Protein AF-A0A395P127-F1 (afdb_monomer)

Radius of gyration: 21.04 Å; Cα contacts (8 Å, |Δi|>4): 407; chains: 1; bounding box: 54×65×55 Å

Mean predicted aligned error: 7.86 Å

Structure (mmCIF, N/CA/C/O backbone):
data_AF-A0A395P127-F1
#
_entry.id   AF-A0A395P127-F1
#
loop_
_atom_site.group_PDB
_atom_site.id
_atom_site.type_symbol
_atom_site.label_atom_id
_atom_site.label_alt_id
_atom_site.label_comp_id
_atom_site.label_asym_id
_atom_site.label_entity_id
_atom_site.label_seq_id
_atom_site.pdbx_PDB_ins_code
_atom_site.Cartn_x
_atom_site.Cartn_y
_atom_site.Cartn_z
_atom_site.occupancy
_atom_site.B_iso_or_equiv
_atom_site.auth_seq_id
_atom_site.auth_comp_id
_atom_site.auth_asym_id
_atom_site.auth_atom_id
_atom_site.pdbx_PDB_model_num
ATOM 1 N N . MET A 1 1 ? -22.756 -13.302 0.080 1.00 33.09 1 MET A N 1
ATOM 2 C CA . MET A 1 1 ? -22.120 -14.4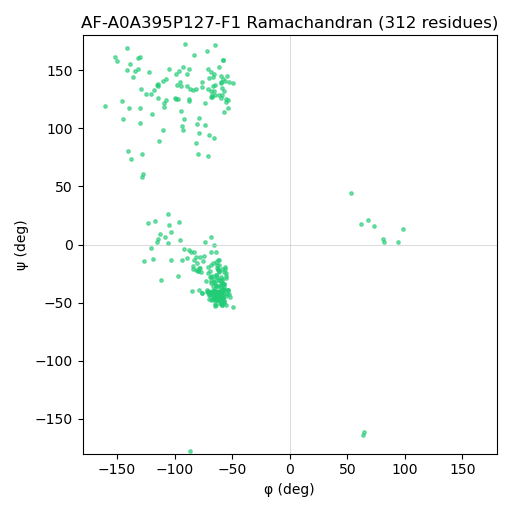25 -0.641 1.00 33.09 1 MET A CA 1
ATOM 3 C C . MET A 1 1 ? -20.642 -14.117 -0.602 1.00 33.09 1 MET A C 1
ATOM 5 O O . MET A 1 1 ? -20.252 -13.162 -1.253 1.00 33.09 1 MET A O 1
ATOM 9 N N . SER A 1 2 ? -19.882 -14.837 0.223 1.00 35.44 2 SER A N 1
ATOM 10 C CA . SER A 1 2 ? -18.439 -14.635 0.378 1.00 35.44 2 SER A CA 1
ATOM 11 C C . SER A 1 2 ? -17.764 -14.777 -0.986 1.00 35.44 2 SER A C 1
ATOM 13 O O . SER A 1 2 ? -17.806 -15.849 -1.599 1.00 35.44 2 SER A O 1
ATOM 15 N N . SER A 1 3 ? -17.202 -13.685 -1.500 1.00 40.00 3 SER A N 1
ATOM 16 C CA . SER A 1 3 ? -16.311 -13.748 -2.648 1.00 40.00 3 SER A CA 1
ATOM 17 C C . SER A 1 3 ? -14.952 -14.179 -2.115 1.00 40.00 3 SER A C 1
ATOM 19 O O . SER A 1 3 ? -14.051 -13.358 -1.964 1.00 40.00 3 SER A O 1
ATOM 21 N N . SER A 1 4 ? -14.777 -15.473 -1.823 1.00 47.56 4 SER A N 1
ATOM 22 C CA . SER A 1 4 ? -13.437 -16.002 -1.575 1.00 47.56 4 SER A CA 1
ATOM 23 C C . SER A 1 4 ? -12.659 -15.887 -2.889 1.00 47.56 4 SER A C 1
ATOM 25 O O . SER A 1 4 ? -12.747 -16.766 -3.754 1.00 47.56 4 SER A O 1
ATOM 27 N N . ARG A 1 5 ? -11.946 -14.772 -3.098 1.00 58.44 5 ARG A N 1
ATOM 28 C CA . ARG A 1 5 ? -10.945 -14.687 -4.163 1.00 58.44 5 ARG A CA 1
ATOM 29 C C . ARG A 1 5 ? -10.014 -15.873 -3.935 1.00 58.44 5 ARG A C 1
ATOM 31 O O . ARG A 1 5 ? -9.407 -15.985 -2.874 1.00 58.44 5 ARG A O 1
ATOM 38 N N . ILE A 1 6 ? -9.966 -16.788 -4.902 1.00 62.31 6 ILE A N 1
ATOM 39 C CA . ILE A 1 6 ? -9.041 -17.920 -4.861 1.00 62.31 6 ILE A CA 1
ATOM 40 C C . ILE A 1 6 ? -7.646 -17.323 -4.709 1.00 62.31 6 ILE A C 1
ATOM 42 O O . ILE A 1 6 ? -7.253 -16.487 -5.529 1.00 62.31 6 ILE A O 1
ATOM 46 N N . GLN A 1 7 ? -6.936 -17.720 -3.653 1.00 63.88 7 GLN A N 1
ATOM 47 C CA . GLN A 1 7 ? -5.569 -17.273 -3.435 1.00 63.88 7 GLN A CA 1
ATOM 48 C C . GLN A 1 7 ? -4.752 -17.619 -4.690 1.00 63.88 7 GLN A C 1
ATOM 50 O O . GLN A 1 7 ? -4.773 -18.778 -5.123 1.00 63.88 7 GLN A O 1
ATOM 55 N N . PRO A 1 8 ? -4.076 -16.643 -5.318 1.00 65.62 8 PRO A N 1
ATOM 56 C CA . PRO A 1 8 ? -3.263 -16.923 -6.487 1.00 65.62 8 PRO A CA 1
ATOM 57 C C . PRO A 1 8 ? -2.149 -17.902 -6.109 1.00 65.62 8 PRO A C 1
ATOM 59 O O . PRO A 1 8 ? -1.414 -17.690 -5.145 1.00 65.62 8 PRO A O 1
ATOM 62 N N . ASN A 1 9 ? -2.025 -18.985 -6.877 1.00 69.06 9 ASN A N 1
ATOM 63 C CA . ASN A 1 9 ? -0.852 -19.842 -6.801 1.00 69.06 9 ASN A CA 1
ATOM 64 C C . ASN A 1 9 ? 0.257 -19.185 -7.622 1.00 69.06 9 ASN A C 1
ATOM 66 O O . ASN A 1 9 ? 0.207 -19.208 -8.852 1.00 69.06 9 ASN A O 1
ATOM 70 N N . PHE A 1 10 ? 1.222 -18.568 -6.949 1.00 70.44 10 PHE A N 1
ATOM 71 C CA . PHE A 1 10 ? 2.379 -18.005 -7.626 1.00 70.44 10 PHE A CA 1
ATOM 72 C C . PHE A 1 10 ? 3.468 -19.066 -7.777 1.00 70.44 10 PHE A C 1
ATOM 74 O O . PHE A 1 10 ? 3.948 -19.615 -6.785 1.00 70.44 10 PHE A O 1
ATOM 81 N N . GLU A 1 11 ? 3.899 -19.305 -9.014 1.00 74.31 11 GLU A N 1
ATOM 82 C CA . GLU A 1 11 ? 5.082 -20.120 -9.305 1.00 74.31 11 GLU A CA 1
ATOM 83 C C . GLU A 1 11 ? 6.335 -19.535 -8.624 1.00 74.31 11 GLU A C 1
ATOM 85 O O . GLU A 1 11 ? 6.353 -18.352 -8.284 1.00 74.31 11 GLU A O 1
ATOM 90 N N . PRO A 1 12 ? 7.408 -20.308 -8.398 1.00 77.06 12 PRO A N 1
ATOM 91 C CA . PRO A 1 12 ? 8.667 -19.755 -7.909 1.00 77.06 12 PRO A CA 1
ATOM 92 C C . PRO A 1 12 ? 9.220 -18.671 -8.845 1.00 77.06 12 PRO A C 1
ATOM 94 O O . PRO A 1 12 ? 9.170 -18.811 -10.067 1.00 77.06 12 PRO A O 1
ATOM 97 N N . ILE A 1 13 ? 9.811 -17.620 -8.269 1.00 79.69 13 ILE A N 1
ATOM 98 C CA . ILE A 1 13 ? 10.472 -16.557 -9.038 1.00 79.69 13 ILE A CA 1
ATOM 99 C C . ILE A 1 13 ? 11.585 -17.178 -9.894 1.00 79.69 13 ILE A C 1
ATOM 101 O O . ILE A 1 13 ? 12.446 -17.905 -9.388 1.00 79.69 13 ILE A O 1
ATOM 105 N N . SER A 1 14 ? 11.579 -16.878 -11.195 1.00 81.38 14 SER A N 1
ATOM 106 C CA . SER A 1 14 ? 12.578 -17.404 -12.129 1.00 81.38 14 SER A CA 1
ATOM 107 C C . SER A 1 14 ? 14.003 -17.001 -11.734 1.00 81.38 14 SER A C 1
ATOM 109 O O . SER A 1 14 ? 14.278 -15.852 -11.380 1.00 81.38 14 SER A O 1
ATOM 111 N N . ARG A 1 15 ? 14.955 -17.933 -11.883 1.00 80.38 15 ARG A N 1
ATOM 112 C CA . ARG A 1 15 ? 16.387 -17.656 -11.672 1.00 80.38 15 ARG A CA 1
ATOM 113 C C . ARG A 1 15 ? 16.917 -16.554 -12.583 1.00 80.38 15 ARG A C 1
ATOM 115 O O . ARG A 1 15 ? 17.812 -15.830 -12.156 1.00 80.38 15 ARG A O 1
ATOM 122 N N . ASP A 1 16 ? 16.360 -16.413 -13.781 1.00 81.75 16 ASP A N 1
ATOM 123 C CA . ASP A 1 16 ? 16.782 -15.394 -14.748 1.00 81.75 16 ASP A CA 1
ATOM 124 C C . ASP A 1 16 ? 16.423 -13.977 -14.270 1.00 81.75 16 ASP A C 1
ATOM 126 O O . ASP A 1 16 ? 17.141 -13.022 -14.561 1.00 81.75 16 ASP A O 1
ATOM 130 N N . LEU A 1 17 ? 15.366 -13.844 -13.457 1.00 83.06 17 LEU A N 1
ATOM 131 C CA . LEU A 1 17 ? 15.016 -12.589 -12.787 1.00 83.06 17 LEU A CA 1
ATOM 132 C C . LEU A 1 17 ? 15.940 -12.321 -11.594 1.00 83.06 17 LEU A C 1
ATOM 134 O O . LEU A 1 17 ? 16.412 -11.196 -11.415 1.00 83.06 17 LEU A O 1
ATOM 138 N N . ILE A 1 18 ? 16.245 -13.352 -10.801 1.00 80.06 18 ILE A N 1
ATOM 139 C CA . ILE A 1 18 ? 17.117 -13.240 -9.621 1.00 80.06 18 ILE A CA 1
ATOM 140 C C . ILE A 1 18 ? 18.549 -12.877 -10.038 1.00 80.06 18 ILE A C 1
ATOM 142 O O . ILE A 1 18 ? 19.129 -11.948 -9.485 1.00 80.06 18 ILE A O 1
ATOM 146 N N . ASN A 1 19 ? 19.098 -13.547 -11.053 1.00 81.12 19 ASN A N 1
ATOM 147 C CA . ASN A 1 19 ? 20.470 -13.370 -11.525 1.00 81.12 19 ASN A CA 1
ATOM 148 C C . ASN A 1 19 ? 20.496 -13.130 -13.042 1.00 81.12 19 ASN A C 1
ATOM 150 O O . ASN A 1 19 ? 20.833 -14.046 -13.796 1.00 81.12 19 ASN A O 1
ATOM 154 N N . PRO A 1 20 ? 20.182 -11.911 -13.514 1.00 81.81 20 PRO A N 1
ATOM 155 C CA . PRO A 1 20 ? 20.169 -11.616 -14.936 1.00 81.81 20 PRO A CA 1
ATOM 156 C C . PRO A 1 20 ? 21.598 -11.685 -15.481 1.00 81.81 20 PRO A C 1
ATOM 158 O O . PRO A 1 20 ? 22.541 -11.063 -14.961 1.00 81.81 20 PRO A O 1
ATOM 161 N N . VAL A 1 21 ? 21.768 -12.450 -16.553 1.00 82.44 21 VAL A N 1
ATOM 162 C CA . VAL A 1 21 ? 23.033 -12.549 -17.273 1.00 82.44 21 VAL A CA 1
ATOM 163 C C . VAL A 1 21 ? 22.753 -12.342 -18.751 1.00 82.44 21 VAL A C 1
ATOM 165 O O . VAL A 1 21 ? 22.076 -13.149 -19.377 1.00 82.44 21 VAL A O 1
ATOM 168 N N . TYR A 1 22 ? 23.332 -11.280 -19.305 1.00 84.94 22 TYR A N 1
ATOM 169 C CA . TYR A 1 22 ? 23.354 -10.994 -20.736 1.00 84.94 22 TYR A CA 1
ATOM 170 C C . TYR A 1 22 ? 24.807 -11.095 -21.212 1.00 84.94 22 TYR A C 1
ATOM 172 O O . TYR A 1 22 ? 25.530 -10.096 -21.161 1.00 84.94 22 TYR A O 1
ATOM 180 N N . PRO A 1 23 ? 25.273 -12.293 -21.623 1.00 82.81 23 PRO A N 1
ATOM 181 C CA . PRO A 1 23 ? 26.675 -12.527 -21.979 1.00 82.81 23 PRO A CA 1
ATOM 182 C C . PRO A 1 23 ? 27.167 -11.596 -23.090 1.00 82.81 23 PRO A C 1
ATOM 184 O O . PRO A 1 23 ? 28.291 -11.105 -23.035 1.00 82.81 23 PRO A O 1
ATOM 187 N N . ASP A 1 24 ? 26.286 -11.306 -24.047 1.00 87.69 24 ASP A N 1
ATOM 188 C CA . ASP A 1 24 ? 26.579 -10.467 -25.208 1.00 87.69 24 ASP A CA 1
ATOM 189 C C . ASP A 1 24 ? 26.344 -8.969 -24.943 1.00 87.69 24 ASP A C 1
ATOM 191 O O . ASP A 1 24 ? 26.647 -8.135 -25.793 1.00 87.69 24 ASP A O 1
ATOM 195 N N . ASN A 1 25 ? 25.821 -8.606 -23.763 1.00 84.31 25 ASN A N 1
ATOM 196 C CA . ASN A 1 25 ? 25.566 -7.219 -23.376 1.00 84.31 25 ASN A CA 1
ATOM 197 C C . ASN A 1 25 ? 25.909 -6.969 -21.889 1.00 84.31 25 ASN A C 1
ATOM 199 O O . ASN A 1 25 ? 25.030 -6.948 -21.015 1.00 84.31 25 ASN A O 1
ATOM 203 N N . PRO A 1 26 ? 27.204 -6.772 -21.569 1.00 84.69 26 PRO A N 1
ATOM 204 C CA . PRO A 1 26 ? 27.655 -6.510 -20.202 1.00 84.69 26 PRO A CA 1
ATOM 205 C C . PRO A 1 26 ? 27.042 -5.245 -19.586 1.00 84.69 26 PRO A C 1
ATOM 207 O O . PRO A 1 26 ? 26.783 -5.226 -18.383 1.00 84.69 26 PRO A O 1
ATOM 210 N N . SER A 1 27 ? 26.773 -4.217 -20.398 1.00 82.44 27 SER A N 1
ATOM 211 C CA . SER A 1 27 ? 26.125 -2.973 -19.962 1.00 82.44 27 SER A CA 1
ATOM 212 C C . SER A 1 27 ? 24.712 -3.241 -19.456 1.00 82.44 27 SER A C 1
ATOM 214 O O . SER A 1 27 ? 24.377 -2.850 -18.340 1.00 82.44 27 SER A O 1
ATOM 216 N N . LYS A 1 28 ? 23.914 -4.004 -20.210 1.00 83.19 28 LYS A N 1
ATOM 217 C CA . LYS A 1 28 ? 22.580 -4.434 -19.780 1.00 83.19 28 LYS A CA 1
ATOM 218 C C . LYS A 1 28 ? 22.627 -5.306 -18.529 1.00 83.19 28 LYS A C 1
ATOM 220 O O . LYS A 1 28 ? 21.839 -5.105 -17.612 1.00 83.19 28 LYS A O 1
ATOM 225 N N . SER A 1 29 ? 23.594 -6.224 -18.441 1.00 84.00 29 SER A N 1
ATOM 226 C CA . SER A 1 29 ? 23.811 -7.018 -17.219 1.00 84.00 29 SER A CA 1
ATOM 227 C C . SER A 1 29 ? 24.069 -6.133 -16.003 1.00 84.00 29 SER A C 1
ATOM 229 O O . SER A 1 29 ? 23.542 -6.400 -14.927 1.00 84.00 29 SER A O 1
ATOM 231 N N . PHE A 1 30 ? 24.869 -5.079 -16.163 1.00 82.75 30 PHE A N 1
ATOM 232 C CA . PHE A 1 30 ? 25.131 -4.121 -15.098 1.00 82.75 30 PHE A CA 1
ATOM 233 C C . PHE A 1 30 ? 23.879 -3.309 -14.736 1.00 82.75 30 PHE A C 1
ATOM 235 O O . PHE A 1 30 ? 23.560 -3.204 -13.554 1.00 82.75 30 PHE A O 1
ATOM 242 N N . ILE A 1 31 ? 23.153 -2.780 -15.723 1.00 81.25 31 ILE A N 1
ATOM 243 C CA . ILE A 1 31 ? 21.923 -1.999 -15.512 1.00 81.25 31 ILE A CA 1
ATOM 244 C C . ILE A 1 31 ? 20.879 -2.831 -14.772 1.00 81.25 31 ILE A C 1
ATOM 246 O O . ILE A 1 31 ? 20.379 -2.407 -13.733 1.00 81.25 31 ILE A O 1
ATOM 250 N N . GLU A 1 32 ? 20.588 -4.034 -15.271 1.00 81.38 32 GLU A N 1
ATOM 251 C CA . GLU A 1 32 ? 19.572 -4.891 -14.675 1.00 81.38 32 GLU A CA 1
ATOM 252 C C . GLU A 1 32 ? 19.943 -5.254 -13.243 1.00 81.38 32 GLU A C 1
ATOM 254 O O . GLU A 1 32 ? 19.104 -5.087 -12.366 1.00 81.38 32 GLU A O 1
ATOM 259 N N . ARG A 1 33 ? 21.196 -5.651 -12.963 1.00 80.00 33 ARG A N 1
ATOM 260 C CA . ARG A 1 33 ? 21.661 -5.983 -11.599 1.00 80.00 33 ARG A CA 1
ATOM 261 C C . ARG A 1 33 ? 21.550 -4.837 -10.596 1.00 80.00 33 ARG A C 1
ATOM 263 O O . ARG A 1 33 ? 21.408 -5.116 -9.414 1.00 80.00 33 ARG A O 1
ATOM 270 N N . ASN A 1 34 ? 21.626 -3.587 -11.045 1.00 79.12 34 ASN A N 1
ATOM 271 C CA . ASN A 1 34 ? 21.556 -2.410 -10.176 1.00 79.12 34 ASN A CA 1
ATOM 272 C C . ASN A 1 34 ? 20.187 -1.711 -10.228 1.00 79.12 34 ASN A C 1
ATOM 274 O O . ASN A 1 34 ? 20.050 -0.589 -9.741 1.00 79.12 34 ASN A O 1
ATOM 278 N N . ARG A 1 35 ? 19.166 -2.332 -10.836 1.00 80.00 35 ARG A N 1
ATOM 279 C CA . ARG A 1 35 ? 17.831 -1.733 -10.919 1.00 80.00 35 ARG A CA 1
ATOM 280 C C . ARG A 1 35 ? 17.231 -1.606 -9.505 1.00 80.00 35 ARG A C 1
ATOM 282 O O . ARG A 1 35 ? 17.152 -2.623 -8.820 1.00 80.00 35 ARG A O 1
ATOM 289 N N . PRO A 1 36 ? 16.736 -0.423 -9.080 1.00 77.44 36 PRO A N 1
ATOM 290 C CA . PRO A 1 36 ? 16.256 -0.208 -7.708 1.00 77.44 36 PRO A CA 1
ATOM 291 C C . PRO A 1 36 ? 15.185 -1.201 -7.236 1.00 77.44 36 PRO A C 1
ATOM 293 O O . PRO A 1 36 ? 15.243 -1.685 -6.113 1.00 77.44 36 PRO A O 1
ATOM 296 N N . ILE A 1 37 ? 14.250 -1.574 -8.115 1.00 81.94 37 ILE A N 1
ATOM 297 C CA . ILE A 1 37 ? 13.182 -2.552 -7.824 1.00 81.94 37 ILE A CA 1
ATOM 298 C C . ILE A 1 37 ? 13.689 -3.978 -7.530 1.00 81.94 37 ILE A C 1
ATOM 300 O O . ILE A 1 37 ? 12.907 -4.843 -7.151 1.00 81.94 37 ILE A O 1
ATOM 304 N N . ARG A 1 38 ? 14.989 -4.262 -7.685 1.00 81.94 38 ARG A N 1
ATOM 305 C CA . ARG A 1 38 ? 15.556 -5.542 -7.239 1.00 81.94 38 ARG A CA 1
ATOM 306 C C . ARG A 1 38 ? 15.512 -5.717 -5.734 1.00 81.94 38 ARG A C 1
ATOM 308 O O . ARG A 1 38 ? 15.374 -6.853 -5.296 1.00 81.94 38 ARG A O 1
ATOM 315 N N . HIS A 1 39 ? 15.581 -4.632 -4.970 1.00 82.12 39 HIS A N 1
ATOM 316 C CA . HIS A 1 39 ? 15.397 -4.715 -3.526 1.00 82.12 39 HIS A CA 1
ATOM 317 C C . HIS A 1 39 ? 14.009 -5.282 -3.199 1.00 82.12 39 HIS A C 1
ATOM 319 O O . HIS A 1 39 ? 13.905 -6.244 -2.449 1.00 82.12 39 HIS A O 1
ATOM 325 N N . ASP A 1 40 ? 12.949 -4.838 -3.876 1.00 86.12 40 ASP A N 1
ATOM 326 C CA . ASP A 1 40 ? 11.614 -5.432 -3.720 1.00 86.12 40 ASP A CA 1
ATOM 327 C C . ASP A 1 40 ? 11.593 -6.936 -4.041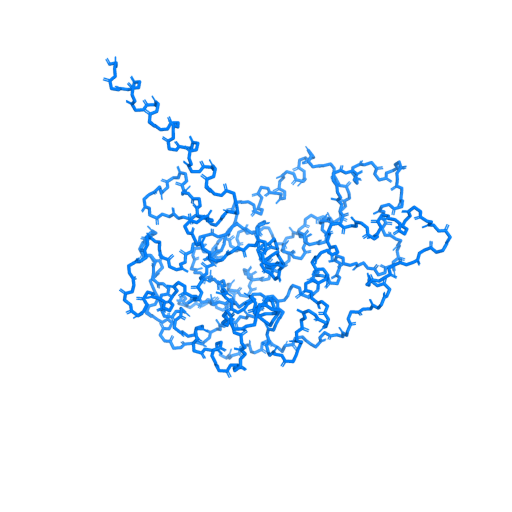 1.00 86.12 40 ASP A C 1
ATOM 329 O O . ASP A 1 40 ? 10.928 -7.708 -3.350 1.00 86.12 40 ASP A O 1
ATOM 333 N N . LEU A 1 41 ? 12.339 -7.369 -5.067 1.00 84.44 41 LEU A N 1
ATOM 334 C CA . LEU A 1 41 ? 12.462 -8.786 -5.429 1.00 84.44 41 LEU A CA 1
ATOM 335 C C . LEU A 1 41 ? 13.133 -9.595 -4.317 1.00 84.44 41 LEU A C 1
ATOM 337 O O . LEU A 1 41 ? 12.687 -10.695 -4.005 1.00 84.44 41 LEU A O 1
ATOM 341 N N . GLU A 1 42 ? 14.191 -9.067 -3.708 1.00 81.00 42 GLU A N 1
ATOM 342 C CA . GLU A 1 42 ? 14.881 -9.703 -2.581 1.00 81.00 42 GLU A CA 1
ATOM 343 C C . GLU A 1 42 ? 13.954 -9.887 -1.373 1.00 81.00 42 GLU A C 1
ATOM 345 O O . GLU A 1 42 ? 13.997 -10.937 -0.731 1.00 81.00 42 GLU A O 1
ATOM 350 N N . ALA A 1 43 ? 13.055 -8.931 -1.112 1.00 78.62 43 ALA A N 1
ATOM 351 C CA . ALA A 1 43 ? 12.072 -9.016 -0.028 1.00 78.62 43 ALA A CA 1
ATOM 352 C C . ALA A 1 43 ? 11.022 -10.121 -0.231 1.00 78.62 43 ALA A C 1
ATOM 354 O O . ALA A 1 43 ? 10.312 -10.467 0.713 1.00 78.62 43 ALA A O 1
ATOM 355 N N . ILE A 1 44 ? 10.887 -10.665 -1.445 1.00 78.00 44 ILE A N 1
ATOM 356 C CA . ILE A 1 44 ? 9.941 -11.745 -1.770 1.00 78.00 44 ILE A CA 1
ATOM 357 C C . ILE A 1 44 ? 10.621 -13.060 -2.175 1.00 78.00 44 ILE A C 1
ATOM 359 O O . ILE A 1 44 ? 9.937 -14.005 -2.574 1.00 78.00 44 ILE A O 1
ATOM 363 N N . GLN A 1 45 ? 11.952 -13.145 -2.100 1.00 76.38 45 GLN A N 1
ATOM 364 C CA . GLN A 1 45 ? 12.676 -14.381 -2.402 1.00 76.38 45 GLN A CA 1
ATOM 365 C C . GLN A 1 45 ? 12.368 -15.472 -1.366 1.00 76.38 45 GLN A C 1
ATOM 367 O O . GLN A 1 45 ? 12.265 -15.150 -0.185 1.00 76.38 45 GLN A O 1
ATOM 372 N N . PRO A 1 46 ? 12.280 -16.761 -1.748 1.00 66.25 46 PRO A N 1
ATOM 373 C CA . PRO A 1 46 ? 11.947 -17.853 -0.823 1.00 66.25 46 PRO A CA 1
ATOM 374 C C . PRO A 1 46 ? 12.861 -17.960 0.410 1.00 66.25 46 PRO A C 1
ATOM 376 O O . PRO A 1 46 ? 12.450 -18.437 1.463 1.00 66.25 46 PRO A O 1
ATOM 379 N N . GLU A 1 47 ? 14.113 -17.514 0.309 1.00 69.69 47 GLU A N 1
ATOM 380 C CA . GLU A 1 47 ? 15.062 -17.466 1.427 1.00 69.69 47 GLU A CA 1
ATOM 381 C C . GLU A 1 47 ? 14.717 -16.379 2.463 1.00 69.69 47 GLU A C 1
ATOM 383 O O . GLU A 1 47 ? 15.205 -16.414 3.596 1.00 69.69 47 GLU A O 1
ATOM 388 N N . LYS A 1 48 ? 13.907 -15.396 2.059 1.00 68.06 48 LYS A N 1
ATOM 389 C CA . LYS A 1 48 ? 13.480 -14.205 2.809 1.00 68.06 48 LYS A CA 1
ATOM 390 C C . LYS A 1 48 ? 11.962 -14.121 2.985 1.00 68.06 48 LYS A C 1
ATOM 392 O O . LYS A 1 48 ? 11.476 -13.213 3.646 1.00 68.06 48 LYS A O 1
ATOM 397 N N . PHE A 1 49 ? 11.223 -15.063 2.418 1.00 66.75 49 PHE A N 1
ATOM 398 C CA . PHE A 1 49 ? 9.775 -15.070 2.377 1.00 66.75 49 PHE A CA 1
ATOM 399 C C . PHE A 1 49 ? 9.290 -16.513 2.468 1.00 66.75 49 PHE A C 1
ATOM 401 O O . PHE A 1 49 ? 9.685 -17.340 1.650 1.00 66.75 49 PHE A O 1
ATOM 408 N N . ASP A 1 50 ? 8.445 -16.827 3.450 1.00 64.50 50 ASP A N 1
ATOM 409 C CA . ASP A 1 50 ? 7.841 -18.154 3.555 1.00 64.50 50 ASP A CA 1
ATOM 410 C C . ASP A 1 50 ? 6.480 -18.172 2.833 1.00 64.50 50 ASP A C 1
ATOM 412 O O . ASP A 1 50 ? 5.473 -17.766 3.417 1.00 64.50 50 ASP A O 1
ATOM 416 N N . PRO A 1 51 ? 6.400 -18.667 1.579 1.00 58.66 51 PRO A N 1
ATOM 417 C CA . PRO A 1 51 ? 5.150 -18.696 0.819 1.00 58.66 51 PRO A CA 1
ATOM 418 C C . PRO A 1 51 ? 4.120 -19.681 1.387 1.00 58.66 51 PRO A C 1
ATOM 420 O O . PRO A 1 51 ? 3.009 -19.760 0.866 1.00 58.66 51 PRO A O 1
ATOM 423 N N . ARG A 1 52 ? 4.487 -20.480 2.400 1.00 57.34 52 ARG A N 1
ATOM 424 C CA . ARG A 1 52 ? 3.598 -21.457 3.041 1.00 57.34 52 ARG A CA 1
ATOM 425 C C . ARG A 1 52 ? 2.728 -20.822 4.116 1.00 57.34 52 ARG A C 1
ATOM 427 O O . ARG A 1 52 ? 1.728 -21.432 4.489 1.00 57.34 52 ARG A O 1
ATOM 434 N N . VAL A 1 53 ? 3.096 -19.639 4.611 1.00 61.75 53 VAL A N 1
ATOM 435 C CA . VAL A 1 53 ? 2.210 -18.874 5.483 1.00 61.75 53 VAL A CA 1
ATOM 436 C C . VAL A 1 53 ? 1.105 -18.295 4.594 1.00 61.75 53 VAL A C 1
ATOM 438 O O . VAL A 1 53 ? 1.421 -17.621 3.604 1.00 61.75 53 VAL A O 1
ATOM 441 N N . PRO A 1 54 ? -0.176 -18.602 4.873 1.00 57.94 54 PRO A N 1
ATOM 442 C CA . PRO A 1 54 ? -1.287 -18.033 4.129 1.00 57.94 54 PRO A CA 1
ATOM 443 C C . PRO A 1 54 ? -1.130 -16.517 4.027 1.00 57.94 54 PRO A C 1
ATOM 445 O O . PRO A 1 54 ? -0.749 -15.870 4.998 1.00 57.94 54 PRO A O 1
ATOM 448 N N . TYR A 1 55 ? -1.431 -15.963 2.851 1.00 59.84 55 TYR A N 1
ATOM 449 C CA . TYR A 1 55 ? -1.555 -14.513 2.676 1.00 59.84 55 TYR A CA 1
ATOM 450 C C . TYR A 1 55 ? -0.266 -13.692 2.803 1.00 59.84 55 TYR A C 1
ATOM 452 O O . TYR A 1 55 ? -0.311 -12.477 2.950 1.00 59.84 55 TYR A O 1
ATOM 460 N N . GLY A 1 56 ? 0.902 -14.312 2.628 1.00 57.50 56 GLY A N 1
ATOM 461 C CA . GLY A 1 56 ? 2.165 -13.569 2.600 1.00 57.50 56 GLY A CA 1
ATOM 462 C C . GLY A 1 56 ? 2.337 -12.605 1.407 1.00 57.50 56 GLY A C 1
ATOM 463 O O . GLY A 1 56 ? 3.370 -11.948 1.299 1.00 57.50 56 GLY A O 1
ATOM 464 N N . TRP A 1 57 ? 1.371 -12.501 0.492 1.00 66.31 57 TRP A N 1
ATOM 465 C CA . TRP A 1 57 ? 1.450 -11.645 -0.694 1.00 66.31 57 TRP A CA 1
ATOM 466 C C . TRP A 1 57 ? 0.528 -10.429 -0.540 1.00 66.31 57 TRP A C 1
ATOM 468 O O . TRP A 1 57 ? -0.666 -10.608 -0.327 1.00 66.31 57 TRP A O 1
ATOM 478 N N . GLY A 1 58 ? 1.103 -9.224 -0.668 1.00 72.69 58 GLY A N 1
ATOM 479 C CA . GLY A 1 58 ? 0.432 -7.924 -0.526 1.00 72.69 58 GLY A CA 1
ATOM 480 C C . GLY A 1 58 ? -0.129 -7.629 0.866 1.00 72.69 58 GLY A C 1
ATOM 481 O O . GLY A 1 58 ? 0.279 -8.231 1.855 1.00 72.69 58 GLY A O 1
ATOM 482 N N . PHE A 1 59 ? -1.018 -6.637 0.948 1.00 81.81 59 PHE A N 1
ATOM 483 C CA . PHE A 1 59 ? -1.595 -6.189 2.214 1.00 81.81 59 PHE A CA 1
ATOM 484 C C . PHE A 1 59 ? -2.874 -6.955 2.566 1.00 81.81 59 PHE A C 1
ATOM 486 O O . PHE A 1 59 ? -3.689 -7.239 1.684 1.00 81.81 59 PHE A O 1
ATOM 493 N N . PHE A 1 60 ? -3.102 -7.164 3.866 1.00 88.19 60 PHE A N 1
ATOM 494 C CA . PHE A 1 60 ? -4.441 -7.411 4.403 1.00 88.19 60 PHE A CA 1
ATOM 495 C C . PHE A 1 60 ? -5.272 -6.140 4.262 1.00 88.19 60 PHE A C 1
ATOM 497 O O . PHE A 1 60 ? -4.850 -5.082 4.719 1.00 88.19 60 PHE A O 1
ATOM 504 N N . ILE A 1 61 ? -6.446 -6.230 3.650 1.00 91.19 61 ILE A N 1
ATOM 505 C CA . ILE A 1 61 ? -7.358 -5.106 3.454 1.00 91.19 61 ILE A CA 1
ATOM 506 C C . ILE A 1 61 ? -8.675 -5.401 4.153 1.00 91.19 61 ILE A C 1
ATOM 508 O O . ILE A 1 61 ? -9.446 -6.244 3.701 1.00 91.19 61 ILE A O 1
ATOM 512 N N . TYR A 1 62 ? -8.978 -4.649 5.202 1.00 92.38 62 TYR A N 1
ATOM 513 C CA . TYR A 1 62 ? -10.282 -4.678 5.849 1.00 92.38 62 TYR A CA 1
ATOM 514 C C . TYR A 1 62 ? -11.219 -3.692 5.168 1.00 92.38 62 TYR A C 1
ATOM 516 O O . TYR A 1 62 ? -10.925 -2.498 5.048 1.00 92.38 62 TYR A O 1
ATOM 524 N N . ARG A 1 63 ? -12.376 -4.187 4.725 1.00 87.25 63 ARG A N 1
ATOM 525 C CA . ARG A 1 63 ? -13.463 -3.320 4.268 1.00 87.25 63 ARG A CA 1
ATOM 526 C C . ARG A 1 63 ? -14.359 -2.962 5.446 1.00 87.25 63 ARG A C 1
ATOM 528 O O . ARG A 1 63 ? -14.730 -3.832 6.233 1.00 87.25 63 ARG A O 1
ATOM 535 N N . ALA A 1 64 ? -14.750 -1.703 5.550 1.00 78.12 64 ALA A N 1
ATOM 536 C CA . ALA A 1 64 ? -15.899 -1.339 6.367 1.00 78.12 64 ALA A CA 1
ATOM 537 C C . ALA A 1 64 ? -17.188 -1.436 5.523 1.00 78.12 64 ALA A C 1
ATOM 539 O O . ALA A 1 64 ? -17.156 -1.332 4.293 1.00 78.12 64 ALA A O 1
ATOM 540 N N . ILE A 1 65 ? -18.319 -1.723 6.171 1.00 72.81 65 ILE A N 1
ATOM 541 C CA . ILE A 1 65 ? -19.595 -2.019 5.498 1.00 72.81 65 ILE A CA 1
ATOM 542 C C . ILE A 1 65 ? -20.469 -0.760 5.485 1.00 72.81 65 ILE A C 1
ATOM 544 O O . ILE A 1 65 ? -20.779 -0.217 6.542 1.00 72.81 65 ILE A O 1
ATOM 548 N N . PHE A 1 66 ? -20.925 -0.327 4.303 1.00 69.62 66 PHE A N 1
ATOM 549 C CA . PHE A 1 66 ? -21.667 0.931 4.122 1.00 69.62 66 PHE A CA 1
ATOM 550 C C . PHE A 1 66 ? -22.996 0.726 3.386 1.00 69.62 66 PHE A C 1
ATOM 552 O O . PHE A 1 66 ? -23.227 1.267 2.306 1.00 69.62 66 PHE A O 1
ATOM 559 N N . GLY A 1 67 ? -23.889 -0.072 3.973 1.00 69.75 67 GLY A N 1
ATOM 560 C CA . GLY A 1 67 ? -25.242 -0.280 3.449 1.00 69.75 67 GLY A CA 1
ATOM 561 C C . GLY A 1 67 ? -25.306 -0.965 2.075 1.00 69.75 67 GLY A C 1
ATOM 562 O O . GLY A 1 67 ? -24.368 -1.637 1.633 1.00 69.75 67 GLY A O 1
ATOM 563 N N . ASP A 1 68 ? -26.451 -0.821 1.407 1.00 76.12 68 ASP A N 1
ATOM 564 C CA . ASP A 1 68 ? -26.764 -1.535 0.166 1.00 76.12 68 ASP A CA 1
ATOM 565 C C . ASP A 1 68 ? -25.843 -1.130 -0.998 1.00 76.12 68 ASP A C 1
ATOM 567 O O . ASP A 1 68 ? -25.566 0.045 -1.233 1.00 76.12 68 ASP A O 1
ATOM 571 N N . GLY A 1 69 ? -25.387 -2.119 -1.775 1.00 78.69 69 GLY A N 1
ATOM 572 C CA . GLY A 1 69 ? -24.534 -1.902 -2.951 1.00 78.69 69 GLY A CA 1
ATOM 573 C C . GLY A 1 69 ? -23.038 -1.727 -2.654 1.00 78.69 69 GLY A C 1
ATOM 574 O O . GLY A 1 69 ? -22.262 -1.560 -3.597 1.00 78.69 69 GLY A O 1
ATOM 575 N N . THR A 1 70 ? -22.625 -1.821 -1.382 1.00 81.31 70 THR A N 1
ATOM 576 C CA . THR A 1 70 ? -21.213 -1.733 -0.958 1.00 81.31 70 THR A CA 1
ATOM 577 C C . THR A 1 70 ? -20.315 -2.704 -1.720 1.00 81.31 70 THR A C 1
ATOM 579 O O . THR A 1 70 ? -19.254 -2.297 -2.175 1.00 81.31 70 THR A O 1
ATOM 582 N N . ASP A 1 71 ? -20.749 -3.949 -1.942 1.00 86.00 71 ASP A N 1
ATOM 583 C CA . ASP A 1 71 ? -19.926 -4.974 -2.603 1.00 86.00 71 ASP A CA 1
ATOM 584 C C . ASP A 1 71 ? -19.492 -4.570 -4.022 1.00 86.00 71 ASP A C 1
ATOM 586 O O . ASP A 1 71 ? -18.321 -4.685 -4.380 1.00 86.00 71 ASP A O 1
ATOM 590 N N . ALA A 1 72 ? -20.422 -4.059 -4.839 1.00 88.56 72 ALA A N 1
ATOM 591 C CA . ALA A 1 72 ? -20.126 -3.676 -6.222 1.00 88.56 72 ALA A CA 1
ATOM 592 C C . ALA A 1 72 ? -19.207 -2.449 -6.286 1.00 88.56 72 ALA A C 1
ATOM 594 O O . ALA A 1 72 ? -18.278 -2.402 -7.092 1.00 88.56 72 ALA A O 1
ATOM 595 N N . ARG A 1 73 ? -19.454 -1.475 -5.405 1.00 90.12 73 ARG A N 1
ATOM 596 C CA . ARG A 1 73 ? -18.619 -0.280 -5.252 1.00 90.12 73 ARG A CA 1
ATOM 597 C C . ARG A 1 73 ? -17.208 -0.651 -4.815 1.00 90.12 73 ARG A C 1
ATOM 599 O O . ARG A 1 73 ? -16.235 -0.211 -5.420 1.00 90.12 73 ARG A O 1
ATOM 606 N N . PHE A 1 74 ? -17.106 -1.514 -3.807 1.00 89.94 74 PHE A N 1
ATOM 607 C CA . PHE A 1 74 ? -15.842 -2.003 -3.276 1.00 89.94 74 PHE A CA 1
ATOM 608 C C . PHE A 1 74 ? -15.032 -2.748 -4.336 1.00 89.94 74 PHE A C 1
ATOM 610 O O . PHE A 1 74 ? -13.849 -2.461 -4.512 1.00 89.94 74 PHE A O 1
ATOM 617 N N . ALA A 1 75 ? -15.670 -3.647 -5.090 1.00 89.62 75 ALA A N 1
ATOM 618 C CA . ALA A 1 75 ? -15.019 -4.368 -6.178 1.00 89.62 75 ALA A CA 1
ATOM 619 C C . ALA A 1 75 ? -14.426 -3.415 -7.233 1.00 89.62 75 ALA A C 1
ATOM 621 O O . ALA A 1 75 ? -13.289 -3.609 -7.664 1.00 89.62 75 ALA A O 1
ATOM 622 N N . GLU A 1 76 ? -15.162 -2.368 -7.614 1.00 91.81 76 GLU A N 1
ATOM 623 C CA . GLU A 1 76 ? -14.685 -1.360 -8.566 1.00 91.81 76 GLU A CA 1
ATOM 624 C C . GLU A 1 76 ? -13.541 -0.509 -7.992 1.00 91.81 76 GLU A C 1
ATOM 626 O O . GLU A 1 76 ? -12.505 -0.346 -8.641 1.00 91.81 76 GLU A O 1
ATOM 631 N N . GLY A 1 77 ? -13.689 0.001 -6.766 1.00 93.12 77 GLY A N 1
ATOM 632 C CA . GLY A 1 77 ? -12.656 0.797 -6.100 1.00 93.12 77 GLY A CA 1
ATOM 633 C C . GLY A 1 77 ? -11.352 0.018 -5.909 1.00 93.12 77 GLY A C 1
ATOM 634 O O . GLY A 1 77 ? -10.271 0.522 -6.221 1.00 93.12 77 GLY A O 1
ATOM 635 N N . LEU A 1 78 ? -11.442 -1.242 -5.477 1.00 92.06 78 LEU A N 1
ATOM 636 C CA . LEU A 1 78 ? -10.277 -2.105 -5.307 1.00 92.06 78 LEU A CA 1
ATOM 637 C C . LEU A 1 78 ? -9.612 -2.447 -6.643 1.00 92.06 78 LEU A C 1
ATOM 639 O O . LEU A 1 78 ? -8.386 -2.452 -6.722 1.00 92.06 78 LEU A O 1
ATOM 643 N N . ASN A 1 79 ? -10.390 -2.693 -7.700 1.00 92.12 79 ASN A N 1
ATOM 644 C CA . ASN A 1 79 ? -9.842 -2.924 -9.037 1.00 92.12 79 ASN A CA 1
ATOM 645 C C . ASN A 1 79 ? -9.015 -1.718 -9.519 1.00 92.12 79 ASN A C 1
ATOM 647 O O . ASN A 1 79 ? -7.926 -1.882 -10.071 1.00 92.12 79 ASN A O 1
ATOM 651 N N . ARG A 1 80 ? -9.487 -0.492 -9.254 1.00 95.19 80 ARG A N 1
ATOM 652 C CA . ARG A 1 80 ? -8.734 0.733 -9.562 1.00 95.19 80 ARG A CA 1
ATOM 653 C C . ARG A 1 80 ? -7.469 0.854 -8.723 1.00 95.19 80 ARG A C 1
ATOM 655 O O . ARG A 1 80 ? -6.412 1.129 -9.287 1.00 95.19 80 ARG A O 1
ATOM 662 N N . LEU A 1 81 ? -7.554 0.606 -7.416 1.00 93.94 81 LEU A N 1
ATOM 663 C CA . LEU A 1 81 ? -6.389 0.593 -6.528 1.00 93.94 81 LEU A CA 1
ATOM 664 C C . LEU A 1 81 ? -5.324 -0.394 -7.026 1.00 93.94 81 LEU A C 1
ATOM 666 O O . LEU A 1 81 ? -4.175 -0.014 -7.234 1.00 93.94 81 LEU A O 1
ATOM 670 N N . GLU A 1 82 ? -5.719 -1.642 -7.281 1.00 91.44 82 GLU A N 1
ATOM 671 C CA . GLU A 1 82 ? -4.839 -2.704 -7.772 1.00 91.44 82 GLU A CA 1
ATOM 672 C C . GLU A 1 82 ? -4.179 -2.302 -9.101 1.00 91.44 82 GLU A C 1
ATOM 674 O O . GLU A 1 82 ? -2.960 -2.399 -9.248 1.00 91.44 82 GLU A O 1
ATOM 679 N N . LYS A 1 83 ? -4.951 -1.763 -10.053 1.00 93.12 83 LYS A N 1
ATOM 680 C CA . LYS A 1 83 ? -4.429 -1.308 -11.350 1.00 93.12 83 LYS A CA 1
ATOM 681 C C . LYS A 1 83 ? -3.380 -0.201 -11.202 1.00 93.12 83 LYS A C 1
ATOM 683 O O . LYS A 1 83 ? -2.347 -0.262 -11.870 1.00 93.12 83 LYS A O 1
ATOM 688 N N . TRP A 1 84 ? -3.614 0.778 -10.327 1.00 94.50 84 TRP A N 1
ATOM 689 C CA . TRP A 1 84 ? -2.686 1.889 -10.091 1.00 94.50 84 TRP A CA 1
ATOM 690 C C . TRP A 1 84 ? -1.411 1.465 -9.354 1.00 94.50 84 TRP A C 1
ATOM 692 O O . TRP A 1 84 ? -0.327 1.879 -9.761 1.00 94.50 84 TRP A O 1
ATOM 702 N N . LEU A 1 85 ? -1.500 0.592 -8.345 1.00 91.56 85 LEU A N 1
ATOM 703 C CA . LEU A 1 85 ? -0.318 0.074 -7.637 1.00 91.56 85 LEU A CA 1
ATOM 704 C C . LEU A 1 85 ? 0.557 -0.795 -8.547 1.00 91.56 85 LEU A C 1
ATOM 706 O O . LEU A 1 85 ? 1.782 -0.681 -8.557 1.00 91.56 85 LEU A O 1
ATOM 710 N N . ARG A 1 86 ? -0.072 -1.622 -9.388 1.00 91.19 86 ARG A N 1
ATOM 711 C CA . ARG A 1 86 ? 0.634 -2.412 -10.405 1.00 91.19 86 ARG A CA 1
ATOM 712 C C . ARG A 1 86 ? 1.292 -1.531 -11.455 1.00 91.19 86 ARG A C 1
ATOM 714 O O . ARG A 1 86 ? 2.397 -1.830 -11.902 1.00 91.19 86 ARG A O 1
ATOM 721 N N . TRP A 1 87 ? 0.622 -0.456 -11.864 1.00 92.56 87 TRP A N 1
ATOM 722 C CA . TRP A 1 87 ? 1.214 0.531 -12.760 1.00 92.56 87 TRP A CA 1
ATOM 723 C C . TRP A 1 87 ? 2.426 1.211 -12.122 1.00 92.56 87 TRP A C 1
ATOM 725 O O . TRP A 1 87 ? 3.455 1.302 -12.782 1.00 92.56 87 TRP A O 1
ATOM 735 N N . GLU A 1 88 ? 2.351 1.622 -10.854 1.00 90.38 88 GLU A N 1
ATOM 736 C CA . GLU A 1 88 ? 3.476 2.244 -10.146 1.00 90.38 88 GLU A CA 1
ATOM 737 C C . GLU A 1 88 ? 4.692 1.307 -10.091 1.00 90.38 88 GLU A C 1
ATOM 739 O O . GLU A 1 88 ? 5.804 1.713 -10.444 1.00 90.38 88 GLU A O 1
ATOM 744 N N . ALA A 1 89 ? 4.480 0.038 -9.721 1.00 89.44 89 ALA A N 1
ATOM 745 C CA . ALA A 1 89 ? 5.533 -0.975 -9.695 1.00 89.44 89 ALA A CA 1
ATOM 746 C C . ALA A 1 89 ? 6.197 -1.138 -11.070 1.00 89.44 89 ALA A C 1
ATOM 748 O O . ALA A 1 89 ? 7.421 -1.036 -11.179 1.00 89.44 89 ALA A O 1
ATOM 749 N N . ARG A 1 90 ? 5.399 -1.285 -12.136 1.00 89.19 90 ARG A N 1
ATOM 750 C CA . ARG A 1 90 ? 5.902 -1.361 -13.517 1.00 89.19 90 ARG A CA 1
ATOM 751 C C . ARG A 1 90 ? 6.634 -0.097 -13.942 1.00 89.19 90 ARG A C 1
ATOM 753 O O . ARG A 1 90 ? 7.706 -0.187 -14.524 1.00 89.19 90 ARG A O 1
ATOM 760 N N . ASN A 1 91 ? 6.087 1.078 -13.646 1.00 87.38 91 ASN A N 1
ATOM 761 C CA . ASN A 1 91 ? 6.657 2.360 -14.049 1.00 87.38 91 ASN A CA 1
ATOM 762 C C . ASN A 1 91 ? 7.984 2.657 -13.338 1.00 87.38 91 ASN A C 1
ATOM 764 O O . ASN A 1 91 ? 8.852 3.313 -13.909 1.00 87.38 91 ASN A O 1
ATOM 768 N N . SER A 1 92 ? 8.193 2.110 -12.137 1.00 83.56 92 SER A N 1
ATOM 769 C CA . SER A 1 92 ? 9.446 2.271 -11.389 1.00 83.56 92 SER A CA 1
ATOM 770 C C . SER A 1 92 ? 10.687 1.696 -12.082 1.00 83.56 92 SER A C 1
ATOM 772 O O . SER A 1 92 ? 11.814 2.017 -11.701 1.00 83.56 92 SER A O 1
ATOM 774 N N . ARG A 1 93 ? 10.498 0.878 -13.126 1.00 79.62 93 ARG A N 1
ATOM 775 C CA . ARG A 1 93 ? 11.579 0.417 -14.003 1.00 79.62 93 ARG A CA 1
ATOM 776 C C . ARG A 1 93 ? 12.330 1.567 -14.674 1.00 79.62 93 ARG A C 1
ATOM 778 O O . ARG A 1 93 ? 13.504 1.420 -15.005 1.00 79.62 93 ARG A O 1
ATOM 785 N N . TYR A 1 94 ? 11.640 2.679 -14.921 1.00 76.44 94 TYR A N 1
ATOM 786 C CA . TYR A 1 94 ? 12.180 3.837 -15.606 1.00 76.44 94 TYR A CA 1
ATOM 787 C C . TYR A 1 94 ? 12.699 4.803 -14.545 1.00 76.44 94 TYR A C 1
ATOM 789 O O . TYR A 1 94 ? 11.935 5.493 -13.872 1.00 76.44 94 TYR A O 1
ATOM 797 N N . SER A 1 95 ? 14.022 4.823 -14.363 1.00 62.47 95 SER A N 1
ATOM 798 C CA . SER A 1 95 ? 14.680 5.844 -13.547 1.00 62.47 95 SER A CA 1
ATOM 799 C C . SER A 1 95 ? 14.509 7.229 -14.185 1.00 62.47 95 SER A C 1
ATOM 801 O O . SER A 1 95 ? 14.099 7.362 -15.338 1.00 62.47 95 SER A O 1
ATOM 803 N N . SER A 1 96 ? 14.902 8.289 -13.478 1.00 59.22 96 SER A N 1
ATOM 804 C CA . SER A 1 96 ? 15.027 9.625 -14.082 1.00 59.22 96 SER A CA 1
ATOM 805 C C . SER A 1 96 ? 15.947 9.643 -15.315 1.00 59.22 96 SER A C 1
ATOM 807 O O . SER A 1 96 ? 15.778 10.494 -16.188 1.00 59.22 96 SER A O 1
ATOM 809 N N . GLU A 1 97 ? 16.885 8.695 -15.420 1.00 55.06 97 GLU A N 1
ATOM 810 C CA . GLU A 1 97 ? 17.789 8.533 -16.564 1.00 55.06 97 GLU A CA 1
ATOM 811 C C . GLU A 1 97 ? 17.116 7.859 -17.765 1.00 55.06 97 GLU A C 1
ATOM 813 O O . GLU A 1 97 ? 17.547 8.064 -18.899 1.00 55.06 97 GLU A O 1
ATOM 818 N N . ALA A 1 98 ? 16.008 7.137 -17.557 1.00 56.59 98 ALA A N 1
ATOM 819 C CA . ALA A 1 98 ? 15.227 6.538 -18.637 1.00 56.59 98 ALA A CA 1
ATOM 820 C C . ALA A 1 98 ? 14.622 7.594 -19.575 1.00 56.59 98 ALA A C 1
ATOM 822 O O . ALA A 1 98 ? 14.318 7.294 -20.721 1.00 56.59 98 ALA A O 1
ATOM 823 N N . ALA A 1 99 ? 14.544 8.861 -19.157 1.00 60.59 99 ALA A N 1
ATOM 824 C CA . ALA A 1 99 ? 14.236 9.979 -20.049 1.00 60.59 99 ALA A CA 1
ATOM 825 C C . ALA A 1 99 ? 15.203 10.092 -21.251 1.00 60.59 99 ALA A C 1
ATOM 827 O O . ALA A 1 99 ? 14.861 10.719 -22.249 1.00 60.59 99 ALA A O 1
ATOM 828 N N . ARG A 1 100 ? 16.394 9.481 -21.164 1.00 66.94 100 ARG A N 1
ATOM 829 C CA . ARG A 1 100 ? 17.401 9.371 -22.230 1.00 66.94 100 ARG A CA 1
ATOM 830 C C . ARG A 1 100 ? 17.468 7.971 -22.848 1.00 66.94 100 ARG A C 1
ATOM 832 O O . ARG A 1 100 ? 18.511 7.573 -23.355 1.00 66.94 100 ARG A O 1
ATOM 839 N N . TRP A 1 101 ? 16.379 7.206 -22.812 1.00 68.75 101 TRP A N 1
ATOM 840 C CA . TRP A 1 101 ? 16.338 5.837 -23.342 1.00 68.75 101 TRP A CA 1
ATOM 841 C C . TRP A 1 101 ? 16.773 5.735 -24.816 1.00 68.75 101 TRP A C 1
ATOM 843 O O . TRP A 1 101 ? 17.333 4.717 -25.207 1.00 68.75 101 TRP A O 1
ATOM 853 N N . GLU A 1 102 ? 16.580 6.782 -25.627 1.00 72.06 102 GLU A N 1
ATOM 854 C CA . GLU A 1 102 ? 17.066 6.823 -27.017 1.00 72.06 102 GLU A CA 1
ATOM 855 C C . GLU A 1 102 ? 18.604 6.806 -27.101 1.00 72.06 102 GLU A C 1
ATOM 857 O O . GLU A 1 102 ? 19.174 6.228 -28.025 1.00 72.06 102 GLU A O 1
ATOM 862 N N . GLU A 1 103 ? 19.282 7.405 -26.118 1.00 72.19 103 GLU A N 1
ATOM 863 C CA . GLU A 1 103 ? 20.745 7.395 -25.982 1.00 72.19 103 GLU A CA 1
ATOM 864 C C . GLU A 1 103 ? 21.243 6.093 -25.329 1.00 72.19 103 GLU A C 1
ATOM 866 O O . GLU A 1 103 ? 22.400 5.703 -25.506 1.00 72.19 103 GLU A O 1
ATOM 871 N N . HIS A 1 104 ? 20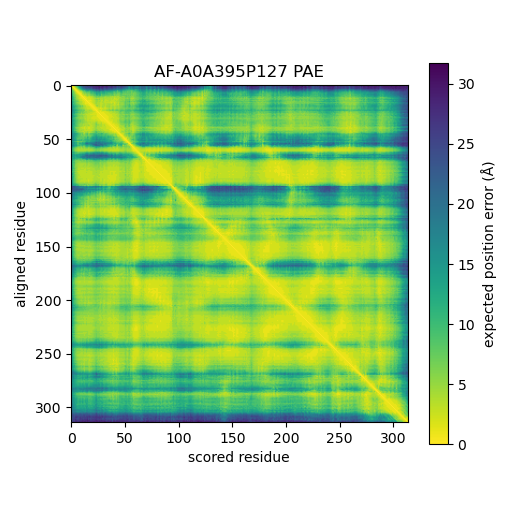.363 5.401 -24.600 1.00 72.81 104 HIS A N 1
ATOM 872 C CA . HIS A 1 104 ? 20.671 4.183 -23.859 1.00 72.81 104 HIS A CA 1
ATOM 873 C C . HIS A 1 104 ? 19.562 3.120 -24.009 1.00 72.81 104 HIS A C 1
ATOM 875 O O . HIS A 1 104 ? 18.816 2.851 -23.061 1.00 72.81 104 HIS A O 1
ATOM 881 N N . PRO A 1 105 ? 19.451 2.468 -25.181 1.00 75.31 105 PRO A N 1
ATOM 882 C CA . PRO A 1 105 ? 18.391 1.492 -25.448 1.00 75.31 105 PRO A CA 1
ATOM 883 C C . PRO A 1 105 ? 18.454 0.260 -24.533 1.00 75.31 105 PRO A C 1
ATOM 885 O O . PRO A 1 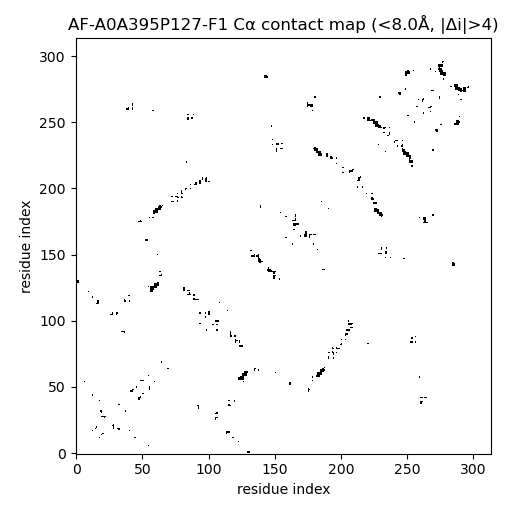105 ? 17.442 -0.404 -24.336 1.00 75.31 105 PRO A O 1
ATOM 888 N N . ASP A 1 106 ? 19.609 -0.014 -23.920 1.00 75.81 106 ASP A N 1
ATOM 889 C CA . ASP A 1 106 ? 19.807 -1.115 -22.968 1.00 75.81 106 ASP A CA 1
ATOM 890 C C . ASP A 1 106 ? 18.982 -0.979 -21.672 1.00 75.81 106 ASP A C 1
ATOM 892 O O . ASP A 1 106 ? 18.833 -1.963 -20.950 1.00 75.81 106 ASP A O 1
ATOM 896 N N . PHE A 1 107 ? 18.430 0.206 -21.369 1.00 71.88 107 PHE A N 1
ATOM 897 C CA . PHE A 1 107 ? 17.492 0.392 -20.250 1.00 71.88 107 PHE A CA 1
ATOM 898 C C . PHE A 1 107 ? 16.068 -0.091 -20.567 1.00 71.88 107 PHE A C 1
ATOM 900 O O . PHE A 1 107 ? 15.232 -0.175 -19.662 1.00 71.88 107 PHE A O 1
ATOM 907 N N . MET A 1 108 ? 15.784 -0.406 -21.834 1.00 77.81 108 MET A N 1
ATOM 908 C CA . MET A 1 108 ? 14.492 -0.917 -22.274 1.00 77.81 108 MET A CA 1
ATOM 909 C C . MET A 1 108 ? 14.507 -2.451 -22.328 1.00 77.81 108 MET A C 1
ATOM 911 O O . MET A 1 108 ? 15.484 -3.047 -22.792 1.00 77.81 108 MET A O 1
ATOM 915 N N . PRO A 1 109 ? 13.418 -3.112 -21.899 1.00 74.50 109 PRO A N 1
ATOM 916 C CA . PRO A 1 109 ? 13.288 -4.550 -22.061 1.00 74.50 109 PRO A CA 1
ATOM 917 C C . PRO A 1 109 ? 13.089 -4.857 -23.548 1.00 74.50 109 PRO A C 1
ATOM 919 O O . PRO A 1 109 ? 12.401 -4.127 -24.272 1.00 74.50 109 PRO A O 1
ATOM 922 N N . ALA A 1 110 ? 13.664 -5.956 -24.017 1.00 77.00 110 ALA A N 1
ATOM 923 C CA . ALA A 1 110 ? 13.332 -6.462 -25.337 1.00 77.00 110 ALA A CA 1
ATOM 924 C C . ALA A 1 110 ? 11.904 -7.046 -25.325 1.00 77.00 110 ALA A C 1
ATOM 926 O O . ALA A 1 110 ? 11.444 -7.547 -24.296 1.00 77.00 110 ALA A O 1
ATOM 927 N N . PRO A 1 111 ? 11.181 -7.030 -26.458 1.00 78.62 111 PRO A N 1
ATOM 928 C CA . PRO A 1 111 ? 9.883 -7.688 -26.545 1.00 78.62 111 PRO A CA 1
ATOM 929 C C . PRO A 1 111 ? 9.960 -9.162 -26.114 1.00 78.62 111 PRO A C 1
ATOM 931 O O . PRO A 1 111 ? 10.740 -9.931 -26.674 1.00 78.62 111 PRO A O 1
ATOM 934 N N . GLY A 1 112 ? 9.131 -9.552 -25.140 1.00 75.50 112 GLY A N 1
ATOM 935 C CA . GLY A 1 112 ? 9.061 -10.923 -24.618 1.00 75.50 112 GLY A CA 1
ATOM 936 C C . GLY A 1 112 ? 10.143 -11.292 -23.597 1.00 75.50 112 GLY A C 1
ATOM 937 O O . GLY A 1 112 ? 10.203 -12.444 -23.175 1.00 75.50 112 GLY A O 1
ATOM 938 N N . GLU A 1 113 ? 10.990 -10.345 -23.199 1.00 79.50 113 GLU A N 1
ATOM 939 C CA . GLU A 1 113 ? 11.961 -10.543 -22.128 1.00 79.50 113 GLU A CA 1
ATOM 940 C C . GLU A 1 113 ? 11.280 -10.503 -20.748 1.00 79.50 113 GLU A C 1
ATOM 942 O O . GLU A 1 113 ? 10.454 -9.618 -20.516 1.00 79.50 113 GLU A O 1
ATOM 947 N N . PRO A 1 114 ? 11.612 -11.427 -19.824 1.00 77.75 114 PRO A N 1
ATOM 948 C CA . PRO A 1 114 ? 11.110 -11.381 -18.455 1.00 77.75 114 PRO A CA 1
ATOM 949 C C . PRO A 1 114 ? 11.508 -10.082 -17.754 1.00 77.75 114 PRO A C 1
ATOM 951 O O . PRO A 1 114 ? 12.677 -9.692 -17.781 1.00 77.75 114 PRO A O 1
ATOM 954 N N . ASP A 1 115 ? 10.557 -9.453 -17.065 1.00 83.81 115 ASP A N 1
ATOM 955 C CA . ASP A 1 115 ? 10.809 -8.232 -16.314 1.00 83.81 115 ASP A CA 1
ATOM 956 C C . ASP A 1 115 ? 10.499 -8.389 -14.829 1.00 83.81 115 ASP A C 1
ATOM 958 O O . ASP A 1 115 ? 9.401 -8.782 -14.438 1.00 83.81 115 ASP A O 1
ATOM 962 N N . VAL A 1 116 ? 11.458 -8.004 -13.986 1.00 85.62 116 VAL A N 1
ATOM 963 C CA . VAL A 1 116 ? 11.288 -8.006 -12.528 1.00 85.62 116 VAL A CA 1
ATOM 964 C C . VAL A 1 116 ? 10.106 -7.138 -12.087 1.00 85.62 116 VAL A C 1
ATOM 966 O O . VAL A 1 116 ? 9.421 -7.467 -11.129 1.00 85.62 116 VAL A O 1
ATOM 969 N N . THR A 1 117 ? 9.829 -6.042 -12.788 1.00 88.06 117 THR A N 1
ATOM 970 C CA . THR A 1 117 ? 8.750 -5.111 -12.439 1.00 88.06 117 THR A CA 1
ATOM 971 C C . THR A 1 117 ? 7.371 -5.681 -12.738 1.00 88.06 117 THR A C 1
ATOM 973 O O . THR A 1 117 ? 6.434 -5.407 -11.988 1.00 88.06 117 THR A O 1
ATOM 976 N N . ASP A 1 118 ? 7.256 -6.521 -13.770 1.00 88.25 118 ASP A N 1
ATOM 977 C CA . ASP A 1 118 ? 6.035 -7.272 -14.053 1.00 88.25 118 ASP A CA 1
ATOM 978 C C . ASP A 1 118 ? 5.807 -8.363 -13.004 1.00 88.25 118 ASP A C 1
ATOM 980 O O . ASP A 1 118 ? 4.706 -8.450 -12.467 1.00 88.25 118 ASP A O 1
ATOM 984 N N . GLU A 1 119 ? 6.855 -9.094 -12.614 1.00 86.25 119 GLU A N 1
ATOM 985 C CA . GLU A 1 119 ? 6.792 -10.095 -11.539 1.00 86.25 119 GLU A CA 1
ATOM 986 C C . GLU A 1 119 ? 6.350 -9.474 -10.199 1.00 86.25 119 GLU A C 1
ATOM 988 O O . GLU A 1 119 ? 5.456 -9.990 -9.525 1.00 86.25 119 GLU A O 1
ATOM 993 N N . ILE A 1 120 ? 6.936 -8.330 -9.816 1.00 87.06 120 ILE A N 1
ATOM 994 C CA . ILE A 1 120 ? 6.533 -7.586 -8.613 1.00 87.06 120 ILE A CA 1
ATOM 995 C C . ILE A 1 120 ? 5.080 -7.121 -8.725 1.00 87.06 120 ILE A C 1
ATOM 997 O O . ILE A 1 120 ? 4.306 -7.300 -7.785 1.00 87.06 120 ILE A O 1
ATOM 1001 N N . ALA A 1 121 ? 4.681 -6.551 -9.865 1.00 88.38 121 ALA A N 1
ATOM 1002 C CA . ALA A 1 121 ? 3.314 -6.083 -10.066 1.00 88.38 121 ALA A CA 1
ATOM 1003 C C . ALA A 1 121 ? 2.289 -7.227 -9.996 1.00 88.38 121 ALA A C 1
ATOM 1005 O O . ALA A 1 121 ? 1.226 -7.067 -9.402 1.00 88.38 121 ALA A O 1
ATOM 1006 N N . GLU A 1 122 ? 2.587 -8.394 -10.562 1.00 84.00 122 GLU A N 1
ATOM 1007 C CA . GLU A 1 122 ? 1.702 -9.561 -10.492 1.00 84.00 122 GLU A CA 1
ATOM 1008 C C . GLU A 1 122 ? 1.527 -10.073 -9.059 1.00 84.00 122 GLU A C 1
ATOM 1010 O O . GLU A 1 122 ? 0.424 -10.474 -8.675 1.00 84.00 122 GLU A O 1
ATOM 1015 N N . ARG A 1 123 ? 2.590 -9.987 -8.254 1.00 80.38 123 ARG A N 1
ATOM 1016 C CA . ARG A 1 123 ? 2.619 -10.402 -6.845 1.00 80.38 123 ARG A CA 1
ATOM 1017 C C . ARG A 1 123 ? 2.083 -9.365 -5.863 1.00 80.38 123 ARG A C 1
ATOM 1019 O O . ARG A 1 123 ? 1.796 -9.723 -4.722 1.00 80.38 123 ARG A O 1
ATOM 1026 N N . LEU A 1 124 ? 1.895 -8.114 -6.294 1.00 78.12 124 LEU A N 1
ATOM 1027 C CA . LEU A 1 124 ? 1.068 -7.123 -5.599 1.00 78.12 124 LEU A CA 1
ATOM 1028 C C . LEU A 1 124 ? -0.406 -7.528 -5.742 1.00 78.12 124 LEU A C 1
ATOM 1030 O O . LEU A 1 124 ? -1.167 -7.003 -6.561 1.00 78.12 124 LEU A O 1
ATOM 1034 N N . TRP A 1 125 ? -0.781 -8.538 -4.965 1.00 73.50 125 TRP A N 1
ATOM 1035 C CA . TRP A 1 125 ? -2.140 -9.019 -4.781 1.00 73.50 125 TRP A CA 1
ATOM 1036 C C . TRP A 1 125 ? -2.534 -8.747 -3.339 1.00 73.50 125 TRP A C 1
ATOM 1038 O O . TRP A 1 125 ? -1.809 -9.151 -2.446 1.00 73.50 125 TRP A O 1
ATOM 1048 N N . ASN A 1 126 ? -3.648 -8.059 -3.112 1.00 76.12 126 ASN A N 1
ATOM 1049 C CA . ASN A 1 126 ? -4.109 -7.759 -1.762 1.00 76.12 126 ASN A CA 1
ATOM 1050 C C . ASN A 1 126 ? -5.174 -8.763 -1.326 1.00 76.12 126 ASN A C 1
ATOM 1052 O O . ASN A 1 126 ? -6.094 -9.064 -2.097 1.00 76.12 126 ASN A O 1
ATOM 1056 N N . GLU A 1 127 ? -5.082 -9.221 -0.082 1.00 78.94 127 GLU A N 1
ATOM 1057 C CA . GLU A 1 127 ? -6.141 -10.012 0.526 1.00 78.94 127 GLU A CA 1
ATOM 1058 C C . GLU A 1 127 ? -7.232 -9.084 1.049 1.00 78.94 127 GLU A C 1
ATOM 1060 O O . GLU A 1 127 ? -6.952 -8.093 1.714 1.00 78.94 127 GLU A O 1
ATOM 1065 N N . VAL A 1 128 ? -8.489 -9.410 0.763 1.00 85.75 128 VAL A N 1
ATOM 1066 C CA . VAL A 1 128 ? -9.631 -8.622 1.222 1.00 85.75 128 VAL A CA 1
ATOM 1067 C C . VAL A 1 128 ? -10.374 -9.394 2.296 1.00 85.75 128 VAL A C 1
ATOM 1069 O O . VAL A 1 128 ? -10.939 -10.453 2.025 1.00 85.75 128 VAL A O 1
ATOM 1072 N N . ILE A 1 129 ? -10.426 -8.823 3.493 1.00 85.62 129 ILE A N 1
ATOM 1073 C CA . ILE A 1 129 ? -11.237 -9.314 4.596 1.00 85.62 129 ILE A CA 1
ATOM 1074 C C . ILE A 1 129 ? -12.592 -8.623 4.538 1.00 85.62 129 ILE A C 1
ATOM 1076 O O . ILE A 1 129 ? -12.742 -7.421 4.777 1.00 85.62 129 ILE A O 1
ATOM 1080 N N . GLU A 1 130 ? -13.581 -9.420 4.148 1.00 80.38 130 GLU A N 1
ATOM 1081 C CA . GLU A 1 130 ? -14.927 -8.955 3.844 1.00 80.38 130 GLU A CA 1
ATOM 1082 C C . GLU A 1 130 ? -15.916 -9.102 5.001 1.00 80.38 130 GLU A C 1
ATOM 1084 O O . GLU A 1 130 ? -16.910 -8.371 5.068 1.00 80.38 130 GLU A O 1
ATOM 1089 N N . GLU A 1 131 ? -15.649 -10.072 5.870 1.00 81.88 131 GLU A N 1
ATOM 1090 C CA . GLU A 1 131 ? -16.508 -10.526 6.955 1.00 81.88 131 GLU A CA 1
ATOM 1091 C C . GLU A 1 131 ? -15.616 -10.786 8.177 1.00 81.88 131 GLU A C 1
ATOM 1093 O O . GLU A 1 131 ? -14.717 -11.628 8.123 1.00 81.88 131 GLU A O 1
ATOM 1098 N N . TYR A 1 132 ? -15.848 -10.041 9.256 1.00 85.31 132 TYR A N 1
ATOM 1099 C CA . TYR A 1 132 ? -15.159 -10.180 10.540 1.00 85.31 132 TYR A CA 1
ATOM 1100 C C . TYR A 1 132 ? -16.102 -9.764 11.680 1.0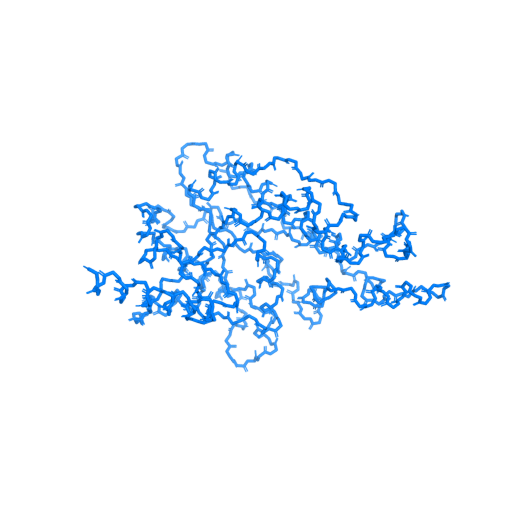0 85.31 132 TYR A C 1
ATOM 1102 O O . TYR A 1 132 ? -17.095 -9.063 11.422 1.00 85.31 132 TYR A O 1
ATOM 1110 N N . PRO A 1 133 ? -15.849 -10.227 12.919 1.00 80.75 133 PRO A N 1
ATOM 1111 C CA . PRO A 1 133 ? -16.622 -9.831 14.088 1.00 80.75 133 PRO A CA 1
ATOM 1112 C C . PRO A 1 133 ? -16.647 -8.308 14.234 1.00 80.75 133 PRO A C 1
ATOM 1114 O O . PRO A 1 133 ? -15.690 -7.621 13.891 1.00 80.75 133 PRO A O 1
ATOM 1117 N N . ASP A 1 134 ? -17.770 -7.776 14.711 1.00 84.00 134 ASP A N 1
ATOM 1118 C CA . ASP A 1 134 ? -17.890 -6.370 15.113 1.00 84.00 134 ASP A CA 1
ATOM 1119 C C . ASP A 1 134 ? -17.658 -5.329 14.000 1.00 84.00 134 ASP A C 1
ATOM 1121 O O . ASP A 1 134 ? -17.520 -4.139 14.271 1.00 84.00 134 ASP A O 1
ATOM 1125 N N . ALA A 1 135 ? -17.733 -5.722 12.722 1.00 83.88 135 ALA A N 1
ATOM 1126 C CA . ALA A 1 135 ? -17.634 -4.791 11.590 1.00 83.88 135 ALA A CA 1
ATOM 1127 C C . ALA A 1 135 ? -18.668 -3.639 11.636 1.00 83.88 135 ALA A C 1
ATOM 1129 O O . ALA A 1 135 ? -18.481 -2.604 10.999 1.00 83.88 135 ALA A O 1
ATOM 1130 N N . GLN A 1 136 ? -19.769 -3.816 12.376 1.00 82.88 136 GLN A N 1
ATOM 1131 C CA . GLN A 1 136 ? -20.797 -2.791 12.607 1.00 82.88 136 GLN A CA 1
ATOM 1132 C C . GLN A 1 136 ? -20.419 -1.772 13.696 1.00 82.88 136 GLN A C 1
ATOM 1134 O O . GLN A 1 136 ? -21.058 -0.728 13.791 1.00 82.88 136 GLN A O 1
ATOM 1139 N N . GLU A 1 137 ? -19.417 -2.069 14.525 1.00 86.25 137 GLU A N 1
ATOM 1140 C CA . GLU A 1 137 ? -18.955 -1.202 15.617 1.00 86.25 137 GLU A CA 1
ATOM 1141 C C . GLU A 1 137 ? -17.928 -0.162 15.152 1.00 86.25 137 GLU A C 1
ATOM 1143 O O . GLU A 1 137 ? -17.554 0.730 15.909 1.00 86.25 137 GLU A O 1
ATOM 1148 N N . ILE A 1 138 ? -17.484 -0.251 13.897 1.00 89.25 138 ILE A N 1
ATOM 1149 C CA . ILE A 1 138 ? -16.478 0.644 13.331 1.00 89.25 138 ILE A CA 1
ATOM 1150 C C . ILE A 1 138 ? -17.038 2.050 13.188 1.00 89.25 138 ILE A C 1
ATOM 1152 O O . ILE A 1 138 ? -18.043 2.282 12.509 1.00 89.25 138 ILE A O 1
ATOM 1156 N N . VAL A 1 139 ? -16.311 3.014 13.742 1.00 89.56 139 VAL A N 1
ATOM 1157 C CA . VAL A 1 139 ? -16.627 4.430 13.582 1.00 89.56 139 VAL A CA 1
ATOM 1158 C C . VAL A 1 139 ? -15.767 4.998 12.462 1.00 89.56 139 VAL A C 1
ATOM 1160 O O . VAL A 1 139 ? -14.545 4.904 12.486 1.00 89.56 139 VAL A O 1
ATOM 1163 N N . THR A 1 140 ? -16.405 5.603 11.463 1.00 88.75 140 THR A N 1
ATOM 1164 C CA . THR A 1 140 ? -15.718 6.218 10.308 1.00 88.75 140 THR A CA 1
ATOM 1165 C C . THR A 1 140 ? -15.985 7.715 10.188 1.00 88.75 140 THR A C 1
ATOM 1167 O O . THR A 1 140 ? -15.300 8.415 9.443 1.00 88.75 140 THR A O 1
ATOM 1170 N N . GLU A 1 141 ? -16.961 8.222 10.942 1.00 85.44 141 GLU A N 1
ATOM 1171 C CA . GLU A 1 141 ? -17.372 9.618 10.937 1.00 85.44 141 GLU A CA 1
ATOM 1172 C C . GLU A 1 141 ? -17.711 10.104 12.355 1.00 85.44 141 GLU A C 1
ATOM 1174 O O . GLU A 1 141 ? -18.206 9.320 13.169 1.00 85.44 141 GLU A O 1
ATOM 1179 N N . PRO A 1 142 ? -17.518 11.406 12.644 1.00 87.31 142 PRO A N 1
ATOM 1180 C CA . PRO A 1 142 ? -16.911 12.421 11.776 1.00 87.31 142 PRO A CA 1
ATOM 1181 C C . PRO A 1 142 ? -15.391 12.237 11.616 1.00 87.31 142 PRO A C 1
ATOM 1183 O O . PRO A 1 142 ? -14.749 11.494 12.349 1.00 87.31 142 PRO A O 1
ATOM 1186 N N . GLU A 1 143 ? -14.802 12.934 10.641 1.00 84.44 143 GLU A N 1
ATOM 1187 C CA . GLU A 1 143 ? -13.357 12.866 10.400 1.00 84.44 143 GLU A CA 1
ATOM 1188 C C . GLU A 1 143 ? -12.534 13.319 11.611 1.00 84.44 143 GLU A C 1
ATOM 1190 O O . GLU A 1 143 ? -12.693 14.455 12.070 1.00 84.44 143 GLU A O 1
ATOM 1195 N N . GLY A 1 144 ? -11.608 12.470 12.058 1.00 83.06 144 GLY A N 1
ATOM 1196 C CA . GLY A 1 144 ? -10.838 12.649 13.287 1.00 83.06 144 GLY A CA 1
ATOM 1197 C C . GLY A 1 144 ? -11.425 11.949 14.512 1.00 83.06 144 GLY A C 1
ATOM 1198 O O . GLY A 1 144 ? -10.913 12.120 15.615 1.00 83.06 144 GLY A O 1
ATOM 1199 N N . SER A 1 145 ? -12.529 11.224 14.350 1.00 88.25 145 SER A N 1
ATOM 1200 C CA . SER A 1 145 ? -13.168 10.410 15.390 1.00 88.25 145 SER A CA 1
ATOM 1201 C C . SER A 1 145 ? -13.302 8.953 14.958 1.00 88.25 145 SER A C 1
ATOM 1203 O O . SER A 1 145 ? -14.130 8.227 15.499 1.00 88.25 145 SER A O 1
ATOM 1205 N N . GLU A 1 146 ? -12.523 8.545 13.955 1.00 91.44 146 GLU A N 1
ATOM 1206 C CA . GLU A 1 146 ? -12.495 7.170 13.487 1.00 91.44 146 GLU A CA 1
ATOM 1207 C C . GLU A 1 146 ? -12.069 6.234 14.618 1.00 91.44 146 GLU A C 1
ATOM 1209 O O . GLU A 1 146 ? -11.134 6.546 15.358 1.00 91.44 146 GLU A O 1
ATOM 1214 N N . ASP A 1 147 ? -12.734 5.088 14.710 1.00 91.88 147 ASP A N 1
ATOM 1215 C CA . ASP A 1 147 ? -12.399 4.006 15.625 1.00 91.88 147 ASP A CA 1
ATOM 1216 C C . ASP A 1 147 ? -12.342 2.692 14.849 1.00 91.88 147 ASP A C 1
ATOM 1218 O O . ASP A 1 147 ? -13.372 2.128 14.466 1.00 91.88 147 ASP A O 1
ATOM 1222 N N . PHE A 1 148 ? -11.115 2.232 14.599 1.00 93.31 148 PHE A N 1
ATOM 1223 C CA . PHE A 1 148 ? -10.831 0.959 13.942 1.00 93.31 148 PHE A CA 1
ATOM 1224 C C . PHE A 1 148 ? -10.355 -0.114 14.929 1.00 93.31 148 PHE A C 1
ATOM 1226 O O . PHE A 1 148 ? -9.825 -1.138 14.500 1.00 93.31 148 PHE A O 1
ATOM 1233 N N . SER A 1 149 ? -10.568 0.072 16.237 1.00 93.38 149 SER A N 1
ATOM 1234 C CA . SER A 1 149 ? -10.214 -0.930 17.254 1.00 93.38 149 SER A CA 1
ATOM 1235 C C . SER A 1 149 ? -10.814 -2.321 16.966 1.00 93.38 149 SER A C 1
ATOM 1237 O O . SER A 1 149 ? -10.078 -3.299 17.088 1.00 93.38 149 SER A O 1
ATOM 1239 N N . PRO A 1 150 ? -12.068 -2.460 16.469 1.00 93.44 150 PRO A N 1
ATOM 1240 C CA . PRO A 1 150 ? -12.596 -3.764 16.050 1.00 93.44 150 PRO A CA 1
ATOM 1241 C C . PRO A 1 150 ? -11.751 -4.467 14.973 1.00 93.44 150 PRO A C 1
ATOM 1243 O O . PRO A 1 150 ? -11.542 -5.675 15.048 1.00 93.44 150 PRO A O 1
ATOM 1246 N N . ILE A 1 151 ? -11.215 -3.714 14.002 1.00 94.31 151 ILE A N 1
ATOM 1247 C CA . ILE A 1 151 ? -10.298 -4.257 12.985 1.00 94.31 151 ILE A CA 1
ATOM 1248 C C . ILE A 1 151 ? -8.973 -4.662 13.630 1.00 94.31 151 ILE A C 1
ATOM 1250 O O . ILE A 1 151 ? -8.443 -5.720 13.307 1.00 94.31 151 ILE A O 1
ATOM 1254 N N . GLY A 1 152 ? -8.441 -3.832 14.534 1.00 93.81 152 GLY A N 1
ATOM 1255 C CA . GLY A 1 152 ? -7.210 -4.131 15.266 1.00 93.81 152 GLY A CA 1
ATOM 1256 C C . GLY A 1 152 ? -7.289 -5.464 16.012 1.00 93.81 152 GLY A C 1
ATOM 1257 O O . GLY A 1 152 ? -6.374 -6.276 15.891 1.00 93.81 152 GLY A O 1
ATOM 1258 N N . ARG A 1 153 ? -8.416 -5.723 16.691 1.00 94.38 153 ARG A N 1
ATOM 1259 C CA . ARG A 1 153 ? -8.681 -6.988 17.392 1.00 94.38 153 ARG A CA 1
ATOM 1260 C C . ARG A 1 153 ? -8.776 -8.184 16.440 1.00 94.38 153 ARG A C 1
ATOM 1262 O O . ARG A 1 153 ? -8.015 -9.130 16.616 1.00 94.38 153 ARG A O 1
ATOM 1269 N N . ASP A 1 154 ? -9.620 -8.133 15.398 1.00 93.81 154 ASP A N 1
ATOM 1270 C CA . ASP A 1 154 ? -9.720 -9.256 14.434 1.00 93.81 154 ASP A CA 1
ATOM 1271 C C . ASP A 1 154 ? -8.376 -9.532 13.753 1.00 93.81 154 ASP A C 1
ATOM 1273 O O . ASP A 1 154 ? -7.984 -10.685 13.572 1.00 93.81 154 ASP A O 1
ATOM 1277 N N . PHE A 1 155 ? -7.637 -8.477 13.403 1.00 92.69 155 PHE A N 1
ATOM 1278 C CA . PHE A 1 155 ? -6.338 -8.626 12.767 1.00 92.69 155 PHE A CA 1
ATOM 1279 C C . PHE A 1 155 ? -5.301 -9.248 13.704 1.00 92.69 155 PHE A C 1
ATOM 1281 O O . PHE A 1 155 ? -4.567 -10.139 13.272 1.00 92.69 155 PHE A O 1
ATOM 1288 N N . ALA A 1 156 ? -5.256 -8.833 14.973 1.00 92.38 156 ALA A N 1
ATOM 1289 C CA . ALA A 1 156 ? -4.379 -9.429 15.974 1.00 92.38 156 ALA A CA 1
ATOM 1290 C C . ALA A 1 156 ? -4.672 -10.926 16.169 1.00 92.38 156 ALA A C 1
ATOM 1292 O O . ALA A 1 156 ? -3.761 -11.741 16.003 1.00 92.38 156 ALA A O 1
ATOM 1293 N N . ASP A 1 157 ? -5.938 -11.285 16.399 1.00 91.56 157 ASP A N 1
ATOM 1294 C CA . ASP A 1 157 ? -6.381 -12.672 16.592 1.00 91.56 157 ASP A CA 1
ATOM 1295 C C . ASP A 1 157 ? -6.067 -13.543 15.365 1.00 91.56 157 ASP A C 1
ATOM 1297 O O . ASP A 1 157 ? -5.597 -14.683 15.466 1.00 91.56 157 ASP A O 1
ATOM 1301 N N . ARG A 1 158 ? -6.293 -12.998 14.164 1.00 89.38 158 ARG A N 1
ATOM 1302 C CA . ARG A 1 158 ? -6.014 -13.691 12.904 1.00 89.38 158 ARG A CA 1
ATOM 1303 C C . ARG A 1 158 ? -4.525 -13.961 12.729 1.00 89.38 158 ARG A C 1
ATOM 1305 O O . ARG A 1 158 ? -4.161 -15.082 12.376 1.00 89.38 158 ARG A O 1
ATOM 1312 N N . VAL A 1 159 ? -3.669 -12.973 12.982 1.00 88.75 159 VAL A N 1
ATOM 1313 C CA . VAL A 1 159 ? -2.213 -13.141 12.882 1.00 88.75 159 VAL A CA 1
ATOM 1314 C C . VAL A 1 159 ? -1.703 -14.137 13.924 1.00 88.75 159 VAL A C 1
ATOM 1316 O O . VAL A 1 159 ? -0.893 -15.001 13.583 1.00 88.75 159 VAL A O 1
ATOM 1319 N N . GLU A 1 160 ? -2.213 -14.090 15.157 1.00 89.31 160 GLU A N 1
ATOM 1320 C CA . GLU A 1 160 ? -1.877 -15.071 16.196 1.00 89.31 160 GLU A CA 1
ATOM 1321 C C . GLU A 1 160 ? -2.242 -16.500 15.758 1.00 89.31 160 GLU A C 1
ATOM 1323 O O . GLU A 1 160 ? -1.455 -17.434 15.937 1.00 89.31 160 GLU A O 1
ATOM 1328 N N . SER A 1 161 ? -3.381 -16.673 15.073 1.00 88.62 161 SER A N 1
ATOM 1329 C CA . SER A 1 161 ? -3.832 -17.979 14.571 1.00 88.62 161 SER A CA 1
ATOM 1330 C C . SER A 1 161 ? -2.885 -18.631 13.552 1.00 88.62 161 SER A C 1
ATOM 1332 O O . SER A 1 161 ? -2.905 -19.854 13.385 1.00 88.62 161 SER A O 1
ATOM 1334 N N . PHE A 1 162 ? -2.028 -17.847 12.887 1.00 85.50 162 PHE A N 1
ATOM 1335 C CA . PHE A 1 162 ? -1.028 -18.374 11.956 1.00 85.50 162 PHE A CA 1
ATOM 1336 C C . PHE A 1 162 ? 0.153 -19.038 12.670 1.00 85.50 162 PHE A C 1
ATOM 1338 O O . PHE A 1 162 ? 0.903 -19.777 12.030 1.00 85.50 162 PHE A O 1
ATOM 1345 N N . ASN A 1 163 ? 0.305 -18.815 13.982 1.00 83.12 163 ASN A N 1
ATOM 1346 C CA . ASN A 1 163 ? 1.382 -19.370 14.799 1.00 83.12 163 ASN A CA 1
ATOM 1347 C C . ASN A 1 163 ? 2.776 -19.072 14.207 1.00 83.12 163 ASN A C 1
ATOM 1349 O O . ASN A 1 163 ? 3.640 -19.948 14.108 1.00 83.12 163 ASN A O 1
ATOM 1353 N N . ILE A 1 164 ? 2.964 -17.823 13.773 1.00 80.50 164 ILE A N 1
ATOM 1354 C CA . ILE A 1 164 ? 4.214 -17.293 13.221 1.00 80.50 164 ILE A CA 1
ATOM 1355 C C . ILE A 1 164 ? 4.907 -16.387 14.237 1.00 80.50 164 ILE A C 1
ATOM 1357 O O . ILE A 1 164 ? 4.262 -15.736 15.058 1.00 80.50 164 ILE A O 1
ATOM 1361 N N . ASN A 1 165 ? 6.236 -16.316 14.175 1.00 75.06 165 ASN A N 1
ATOM 1362 C CA . ASN A 1 165 ? 6.986 -15.412 15.034 1.00 75.06 165 ASN A CA 1
ATOM 1363 C C . ASN A 1 165 ? 6.935 -13.978 14.485 1.00 75.06 165 ASN A C 1
ATOM 1365 O O . ASN A 1 165 ? 7.580 -13.666 13.483 1.00 75.06 165 ASN A O 1
ATOM 1369 N N . THR A 1 166 ? 6.198 -13.104 15.164 1.00 74.81 166 THR A N 1
ATOM 1370 C CA . THR A 1 166 ? 6.219 -11.650 14.926 1.00 74.81 166 THR A CA 1
ATOM 1371 C C . THR A 1 166 ? 6.972 -10.886 16.018 1.00 74.81 166 THR A C 1
ATOM 1373 O O . THR A 1 166 ? 6.992 -9.662 16.003 1.00 74.81 166 THR A O 1
ATOM 1376 N N . GLY A 1 167 ? 7.526 -11.583 17.015 1.00 70.81 167 GLY A N 1
ATOM 1377 C CA . GLY A 1 167 ? 8.160 -10.976 18.182 1.00 70.81 167 GLY A CA 1
ATOM 1378 C C . GLY A 1 167 ? 9.666 -10.741 18.007 1.00 70.81 167 GLY A C 1
ATOM 1379 O O . GLY A 1 167 ? 10.282 -11.237 17.063 1.00 70.81 167 GLY A O 1
ATOM 1380 N N . PRO A 1 168 ? 10.315 -10.044 18.956 1.00 65.56 168 PRO A N 1
ATOM 1381 C CA . PRO A 1 168 ? 11.737 -9.684 18.880 1.00 65.56 168 PRO A CA 1
ATOM 1382 C C . PRO A 1 168 ? 12.698 -10.863 19.122 1.00 65.56 168 PRO A C 1
ATOM 1384 O O . PRO A 1 168 ? 13.910 -10.673 19.170 1.00 65.56 168 PRO A O 1
ATOM 1387 N N . GLN A 1 169 ? 12.178 -12.076 19.328 1.00 62.69 169 GLN A N 1
ATOM 1388 C CA . GLN A 1 169 ? 12.963 -13.245 19.738 1.00 62.69 169 GLN A CA 1
ATOM 1389 C C . GLN A 1 169 ? 13.884 -13.770 18.623 1.00 62.69 169 GLN A C 1
ATOM 1391 O O . GLN A 1 169 ? 14.908 -14.380 18.925 1.00 62.69 169 GLN A O 1
ATOM 1396 N N . ASP A 1 170 ? 13.542 -13.501 17.360 1.00 72.88 170 ASP A N 1
ATOM 1397 C CA . ASP A 1 170 ? 14.369 -13.782 16.184 1.00 72.88 170 ASP A CA 1
ATOM 1398 C C . ASP A 1 170 ? 14.155 -12.660 15.159 1.00 72.88 170 ASP A C 1
ATOM 1400 O O . ASP A 1 170 ? 13.084 -12.548 14.565 1.00 72.88 170 ASP A O 1
ATOM 1404 N N . GLU A 1 171 ? 15.155 -11.791 14.984 1.00 71.44 171 GLU A N 1
ATOM 1405 C CA . GLU A 1 171 ? 15.057 -10.673 14.040 1.00 71.44 171 GLU A CA 1
ATOM 1406 C C . GLU A 1 171 ? 14.926 -11.130 12.587 1.00 71.44 171 GLU A C 1
ATOM 1408 O O . GLU A 1 171 ? 14.230 -10.468 11.816 1.00 71.44 171 GLU A O 1
ATOM 1413 N N . ASP A 1 172 ? 15.590 -12.220 12.199 1.00 72.50 172 ASP A N 1
ATOM 1414 C CA . ASP A 1 172 ? 15.547 -12.700 10.820 1.00 72.50 172 ASP A CA 1
ATOM 1415 C C . ASP A 1 172 ? 14.172 -13.295 10.512 1.00 72.50 172 ASP A C 1
ATOM 1417 O O . ASP A 1 172 ? 13.639 -13.045 9.432 1.00 72.50 172 ASP A O 1
ATOM 1421 N N . ASP A 1 173 ? 13.568 -14.018 11.457 1.00 72.50 173 ASP A N 1
ATOM 1422 C CA . ASP A 1 173 ? 12.196 -14.522 11.322 1.00 72.50 173 ASP A CA 1
ATOM 1423 C C . ASP A 1 173 ? 11.157 -13.395 11.413 1.00 72.50 173 ASP A C 1
ATOM 1425 O O . ASP A 1 173 ? 10.226 -13.359 10.608 1.00 72.50 173 ASP A O 1
ATOM 1429 N N . ARG A 1 174 ? 11.341 -12.414 12.308 1.00 73.38 174 ARG A N 1
ATOM 1430 C CA . ARG A 1 174 ? 10.458 -11.239 12.389 1.00 73.38 174 ARG A CA 1
ATOM 1431 C C . ARG A 1 174 ? 10.450 -10.461 11.077 1.00 73.38 174 ARG A C 1
ATOM 1433 O O . ARG A 1 174 ? 9.378 -10.141 10.577 1.00 73.38 174 ARG A O 1
ATOM 1440 N N . ARG A 1 175 ? 11.622 -10.223 10.472 1.00 73.25 175 ARG A N 1
ATOM 1441 C CA . ARG A 1 175 ? 11.758 -9.535 9.171 1.00 73.25 175 ARG A CA 1
ATOM 1442 C C . ARG A 1 175 ? 10.985 -10.224 8.046 1.00 73.25 175 ARG A C 1
ATOM 1444 O O . ARG A 1 175 ? 10.439 -9.548 7.182 1.00 73.25 175 ARG A O 1
ATOM 1451 N N . ARG A 1 176 ? 10.888 -11.557 8.071 1.00 72.75 176 ARG A N 1
ATOM 1452 C CA . ARG A 1 176 ? 10.085 -12.329 7.099 1.00 72.75 176 ARG A CA 1
ATOM 1453 C C . ARG A 1 176 ? 8.579 -12.126 7.288 1.00 72.75 176 ARG A C 1
ATOM 1455 O O . ARG A 1 176 ? 7.818 -12.328 6.344 1.00 72.75 176 ARG A O 1
ATOM 1462 N N . ASN A 1 177 ? 8.166 -11.716 8.487 1.00 77.19 177 ASN A N 1
ATOM 1463 C CA . ASN A 1 177 ? 6.778 -11.628 8.932 1.00 77.19 177 ASN A CA 1
ATOM 1464 C C . ASN A 1 177 ? 6.294 -10.184 9.172 1.00 77.19 177 ASN A C 1
ATOM 1466 O O . ASN A 1 177 ? 5.174 -9.997 9.643 1.00 77.19 177 ASN A O 1
ATOM 1470 N N . THR A 1 178 ? 7.067 -9.155 8.804 1.00 78.12 178 THR A N 1
ATOM 1471 C CA . THR A 1 178 ? 6.673 -7.734 8.966 1.00 78.12 178 THR A CA 1
ATOM 1472 C C . THR A 1 178 ? 5.383 -7.380 8.224 1.00 78.12 178 THR A C 1
ATOM 1474 O O . THR A 1 178 ? 4.666 -6.453 8.583 1.00 78.12 178 THR A O 1
ATOM 1477 N N . ARG A 1 179 ? 5.013 -8.173 7.216 1.00 78.25 179 ARG A N 1
ATOM 1478 C CA . ARG A 1 179 ? 3.746 -8.047 6.475 1.00 78.25 179 ARG A CA 1
ATOM 1479 C C . ARG A 1 179 ? 2.509 -8.259 7.348 1.00 78.25 179 ARG A C 1
ATOM 1481 O O . ARG A 1 179 ? 1.435 -7.795 6.988 1.00 78.25 179 ARG A O 1
ATOM 1488 N N . TYR A 1 180 ? 2.666 -8.929 8.487 1.00 83.94 180 TYR A N 1
ATOM 1489 C CA . TYR A 1 180 ? 1.615 -9.141 9.481 1.00 83.94 180 TYR A CA 1
ATOM 1490 C C . TYR A 1 180 ? 1.652 -8.096 10.609 1.00 83.94 180 TYR A C 1
ATOM 1492 O O . TYR A 1 180 ? 0.892 -8.196 11.569 1.00 83.94 180 TYR A O 1
ATOM 1500 N N . GLU A 1 181 ? 2.539 -7.099 10.535 1.00 86.12 181 GLU A N 1
ATOM 1501 C CA . GLU A 1 181 ? 2.559 -5.974 11.478 1.00 86.12 181 GLU A CA 1
ATOM 1502 C C . GLU A 1 181 ? 1.496 -4.930 11.118 1.00 86.12 181 GLU A C 1
ATOM 1504 O O . GLU A 1 181 ? 1.035 -4.213 11.997 1.00 86.12 181 GLU A O 1
ATOM 1509 N N . THR A 1 182 ? 1.037 -4.871 9.860 1.00 89.69 182 THR A N 1
ATOM 1510 C CA . THR A 1 182 ? 0.056 -3.862 9.431 1.00 89.69 182 THR A CA 1
ATOM 1511 C C . THR A 1 182 ? -1.026 -4.399 8.505 1.00 89.69 182 THR A C 1
ATOM 1513 O O . THR A 1 182 ? -0.825 -5.367 7.772 1.00 89.69 182 THR A O 1
ATOM 1516 N N . CYS A 1 183 ? -2.171 -3.721 8.496 1.00 92.81 183 CYS A N 1
ATOM 1517 C CA . CYS A 1 183 ? -3.223 -3.918 7.504 1.00 92.81 183 CYS A CA 1
ATOM 1518 C C . CYS A 1 183 ? -3.702 -2.571 6.946 1.00 92.81 183 CYS A C 1
ATOM 1520 O O . CYS A 1 183 ? -3.483 -1.514 7.539 1.00 92.81 183 CYS A O 1
ATOM 1522 N N . LEU A 1 184 ? -4.343 -2.594 5.781 1.00 94.44 184 LEU A N 1
ATOM 1523 C CA . LEU A 1 184 ? -5.016 -1.439 5.199 1.00 94.44 184 LEU A CA 1
ATOM 1524 C C . LEU A 1 184 ? -6.505 -1.476 5.527 1.00 94.44 184 LEU A C 1
ATOM 1526 O O . LEU A 1 184 ? -7.111 -2.545 5.606 1.00 94.44 184 LEU A O 1
ATOM 1530 N N . ILE A 1 185 ? -7.112 -0.300 5.647 1.00 94.56 185 ILE A N 1
ATOM 1531 C CA . ILE A 1 185 ? -8.544 -0.161 5.908 1.00 94.56 185 ILE A CA 1
ATOM 1532 C C . ILE A 1 185 ? -9.174 0.718 4.829 1.00 94.56 185 ILE A C 1
ATOM 1534 O O . ILE A 1 185 ? -8.708 1.821 4.526 1.00 94.56 185 ILE A O 1
ATOM 1538 N N . ILE A 1 186 ? -10.263 0.218 4.250 1.00 93.69 186 ILE A N 1
ATOM 1539 C CA . ILE A 1 186 ? -11.073 0.926 3.262 1.00 93.69 186 ILE A CA 1
ATOM 1540 C C . ILE A 1 186 ? -12.405 1.282 3.916 1.00 93.69 186 ILE A C 1
ATOM 1542 O O . ILE A 1 186 ? -13.319 0.456 4.009 1.00 93.69 186 ILE A O 1
ATOM 1546 N N . ASP A 1 187 ? -12.496 2.528 4.381 1.00 92.00 187 ASP A N 1
ATOM 1547 C CA . ASP A 1 187 ? -13.749 3.121 4.839 1.00 92.00 187 ASP A CA 1
ATOM 1548 C C . ASP A 1 187 ? -14.543 3.752 3.677 1.00 92.00 187 ASP A C 1
ATOM 1550 O O . ASP A 1 187 ? -14.138 3.682 2.517 1.00 92.00 187 ASP A O 1
ATOM 1554 N N . GLY A 1 188 ? -15.687 4.378 3.968 1.00 90.00 188 GLY A N 1
ATOM 1555 C CA . GLY A 1 188 ? -16.569 4.932 2.943 1.00 90.00 188 GLY A CA 1
ATOM 1556 C C . GLY A 1 188 ? -15.926 6.091 2.183 1.00 90.00 188 GLY A C 1
ATOM 1557 O O . GLY A 1 188 ? -16.149 6.243 0.983 1.00 90.00 188 GLY A O 1
ATOM 1558 N N . ARG A 1 189 ? -15.065 6.870 2.848 1.00 90.94 189 ARG A N 1
ATOM 1559 C CA . ARG A 1 189 ? -14.355 8.005 2.240 1.00 90.94 189 ARG A CA 1
ATOM 1560 C C . ARG A 1 189 ? -13.211 7.524 1.365 1.00 90.94 189 ARG A C 1
ATOM 1562 O O . ARG A 1 189 ? -13.034 8.042 0.264 1.00 90.94 189 ARG A O 1
ATOM 1569 N N . VAL A 1 190 ? -12.465 6.525 1.833 1.00 93.94 190 VAL A N 1
ATOM 1570 C CA . VAL A 1 190 ? -11.450 5.848 1.027 1.00 93.94 190 VAL A CA 1
ATOM 1571 C C . VAL A 1 190 ? -12.117 5.212 -0.187 1.00 93.94 190 VAL A C 1
ATOM 1573 O O . VAL A 1 190 ? -11.654 5.409 -1.304 1.00 93.94 190 VAL A O 1
ATOM 1576 N N . LEU A 1 191 ? -13.250 4.531 -0.019 1.00 93.38 191 LEU A N 1
ATOM 1577 C CA . LEU A 1 191 ? -13.967 3.921 -1.133 1.00 93.38 191 LEU A CA 1
ATOM 1578 C C . LEU A 1 191 ? -14.401 4.960 -2.176 1.00 93.38 191 LEU A C 1
ATOM 1580 O O . LEU A 1 191 ? -14.085 4.804 -3.353 1.00 93.38 191 LEU A O 1
ATOM 1584 N N . GLU A 1 192 ? -15.041 6.054 -1.757 1.00 92.88 192 GLU A N 1
ATOM 1585 C CA . GLU A 1 192 ? -15.404 7.150 -2.666 1.00 92.88 192 GLU A CA 1
ATOM 1586 C C . GLU A 1 192 ? -14.204 7.748 -3.405 1.00 92.88 192 GLU A C 1
ATOM 1588 O O . GLU A 1 192 ? -14.327 8.223 -4.536 1.00 92.88 192 GLU A O 1
ATOM 1593 N N . MET A 1 193 ? -13.048 7.789 -2.749 1.00 95.00 193 MET A N 1
ATOM 1594 C CA . MET A 1 193 ? -11.805 8.265 -3.336 1.00 95.00 193 MET A CA 1
ATOM 1595 C C . MET A 1 193 ? -11.282 7.288 -4.389 1.00 95.00 193 MET A C 1
ATOM 1597 O O . MET A 1 193 ? -10.985 7.697 -5.512 1.00 95.00 193 MET A O 1
ATOM 1601 N N . LEU A 1 194 ? -11.250 5.994 -4.071 1.00 95.31 194 LEU A N 1
ATOM 1602 C CA . LEU A 1 194 ? -10.836 4.948 -5.001 1.00 95.31 194 LEU A CA 1
ATOM 1603 C C . LEU A 1 194 ? -11.763 4.862 -6.223 1.00 95.31 194 LEU A C 1
ATOM 1605 O O . LEU A 1 194 ? -11.290 4.669 -7.339 1.00 95.31 194 LEU A O 1
ATOM 1609 N N . GLU A 1 195 ? -13.066 5.094 -6.059 1.00 94.00 195 GLU A N 1
ATOM 1610 C CA . GLU A 1 195 ? -14.026 5.185 -7.171 1.00 94.00 195 GLU A CA 1
ATOM 1611 C C . GLU A 1 195 ? -13.755 6.373 -8.110 1.00 94.00 195 GLU A C 1
ATOM 1613 O O . GLU A 1 195 ? -14.114 6.337 -9.292 1.00 94.00 195 GLU A O 1
ATOM 1618 N N . LYS A 1 196 ? -13.116 7.434 -7.603 1.00 95.19 196 LYS A N 1
ATOM 1619 C CA . LYS A 1 196 ? -12.738 8.630 -8.372 1.00 95.19 196 LYS A CA 1
ATOM 1620 C C . LYS A 1 196 ? -11.352 8.517 -9.007 1.00 95.19 196 LYS A C 1
ATOM 1622 O O . LYS A 1 196 ? -11.041 9.336 -9.875 1.00 95.19 196 LYS A O 1
ATOM 1627 N N . LEU A 1 197 ? -10.541 7.519 -8.639 1.00 96.19 197 LEU A N 1
ATOM 1628 C CA . LEU A 1 197 ? -9.296 7.224 -9.356 1.00 96.19 197 LEU A CA 1
ATOM 1629 C C . LEU A 1 197 ? -9.600 6.986 -10.836 1.00 96.19 197 LEU A C 1
ATOM 1631 O O . LEU A 1 197 ? -10.598 6.331 -11.139 1.00 96.19 197 LEU A O 1
ATOM 1635 N N . PRO A 1 198 ? -8.771 7.450 -11.783 1.00 96.00 198 PRO A N 1
ATOM 1636 C CA . PRO A 1 198 ? -8.996 7.133 -13.186 1.00 96.00 198 PRO A CA 1
ATOM 1637 C C . PRO A 1 198 ? -9.037 5.618 -13.403 1.00 96.00 198 PRO A C 1
ATOM 1639 O O . PRO A 1 198 ? -8.172 4.891 -12.915 1.00 96.00 198 PRO A O 1
ATOM 1642 N N . ALA A 1 199 ? -10.048 5.144 -14.133 1.00 94.75 199 ALA A N 1
ATOM 1643 C CA . ALA A 1 199 ? -10.208 3.719 -14.419 1.00 94.75 199 ALA A CA 1
ATOM 1644 C C . ALA A 1 199 ? -9.041 3.165 -15.251 1.00 94.75 199 ALA A C 1
ATOM 1646 O O . ALA A 1 199 ? -8.714 1.984 -15.148 1.00 94.75 199 ALA A O 1
ATOM 1647 N N . ASP A 1 200 ? -8.405 4.018 -16.056 1.00 93.56 200 ASP A N 1
ATOM 1648 C CA . ASP A 1 200 ? -7.236 3.694 -16.860 1.00 93.56 200 ASP A CA 1
ATOM 1649 C C . ASP A 1 200 ? -5.982 4.377 -16.334 1.00 93.56 200 ASP A C 1
ATOM 1651 O O . ASP A 1 200 ? -5.999 5.535 -15.919 1.00 93.56 200 ASP A O 1
ATOM 1655 N N . THR A 1 201 ? -4.886 3.627 -16.372 1.00 92.69 201 THR A N 1
ATOM 1656 C CA . THR A 1 201 ? -3.553 4.122 -16.062 1.00 92.69 201 THR A CA 1
ATOM 1657 C C . THR A 1 201 ? -2.866 4.588 -17.347 1.00 92.69 201 THR A C 1
ATOM 1659 O O . THR A 1 201 ? -3.178 4.083 -18.432 1.00 92.69 201 THR A O 1
ATOM 1662 N N . PRO A 1 202 ? -1.924 5.542 -17.263 1.00 90.75 202 PRO A N 1
ATOM 1663 C CA . PRO A 1 202 ? -1.088 5.907 -18.401 1.00 90.75 202 PRO A CA 1
ATOM 1664 C C . PRO A 1 202 ? -0.298 4.701 -18.941 1.00 90.75 202 PRO A C 1
ATOM 1666 O O . PRO A 1 202 ? -0.059 3.735 -18.211 1.00 90.75 202 PRO A O 1
ATOM 1669 N N . PRO A 1 203 ? 0.172 4.743 -20.198 1.00 88.00 203 PRO A N 1
ATOM 1670 C CA . PRO A 1 203 ? 1.092 3.727 -20.694 1.00 88.00 203 PRO A CA 1
ATOM 1671 C C . PRO A 1 203 ? 2.377 3.693 -19.852 1.00 88.00 203 PRO A C 1
ATOM 1673 O O . PRO A 1 203 ? 2.863 4.726 -19.394 1.00 88.00 203 PRO A O 1
ATOM 1676 N N . VAL A 1 204 ? 2.942 2.498 -19.663 1.00 86.81 204 VAL A N 1
ATOM 1677 C CA . VAL A 1 204 ? 4.239 2.312 -18.995 1.00 86.81 204 VAL A CA 1
ATOM 1678 C C . VAL A 1 204 ? 5.348 2.590 -20.007 1.00 86.81 204 VAL A C 1
ATOM 1680 O O . VAL A 1 204 ? 5.828 1.690 -20.697 1.00 86.81 204 VAL A O 1
ATOM 1683 N N . VAL A 1 205 ? 5.740 3.858 -20.113 1.00 83.00 205 VAL A N 1
ATOM 1684 C CA . VAL A 1 205 ? 6.756 4.345 -21.056 1.00 83.00 205 VAL A CA 1
ATOM 1685 C C . VAL A 1 205 ? 7.785 5.237 -20.352 1.00 83.00 205 VAL A C 1
ATOM 1687 O O . VAL A 1 205 ? 7.446 5.894 -19.367 1.00 83.00 205 VAL A O 1
ATOM 1690 N N . PRO A 1 206 ? 9.037 5.281 -20.841 1.00 80.88 206 PRO A N 1
ATOM 1691 C CA . PRO A 1 206 ? 10.091 6.102 -20.258 1.00 80.88 206 PRO A CA 1
ATOM 1692 C C . PRO A 1 206 ? 9.815 7.590 -20.505 1.00 80.88 206 PRO A C 1
ATOM 1694 O O . PRO A 1 206 ? 10.163 8.148 -21.546 1.00 80.88 206 PRO A O 1
ATOM 1697 N N . LEU A 1 207 ? 9.171 8.242 -19.542 1.00 79.56 207 LEU A N 1
ATOM 1698 C CA . LEU A 1 207 ? 8.876 9.670 -19.591 1.00 79.56 207 LEU A CA 1
ATOM 1699 C C . LEU A 1 207 ? 9.771 10.440 -18.616 1.00 79.56 207 LEU A C 1
ATOM 1701 O O . LEU A 1 207 ? 10.002 9.975 -17.497 1.00 79.56 207 LEU A O 1
ATOM 1705 N N . PRO A 1 208 ? 10.232 11.654 -18.976 1.00 80.38 208 PRO A N 1
ATOM 1706 C CA . PRO A 1 208 ? 10.861 12.547 -18.015 1.00 80.38 208 PRO A CA 1
ATOM 1707 C C . PRO A 1 208 ? 9.959 12.754 -16.795 1.00 80.38 208 PRO A C 1
ATOM 1709 O O . PRO A 1 208 ? 8.748 12.940 -16.934 1.00 80.38 208 PRO A O 1
ATOM 1712 N N . THR A 1 209 ? 10.537 12.787 -15.595 1.00 79.00 209 THR A N 1
ATOM 1713 C CA . THR A 1 209 ? 9.788 13.066 -14.353 1.00 79.00 209 THR A CA 1
ATOM 1714 C C . THR A 1 209 ? 9.148 14.457 -14.355 1.00 79.00 209 THR A C 1
ATOM 1716 O O . THR A 1 209 ? 8.159 14.690 -13.667 1.00 79.00 209 THR A O 1
ATOM 1719 N N . SER A 1 210 ? 9.687 15.378 -15.157 1.00 82.56 210 SER A N 1
ATOM 1720 C CA . SER A 1 210 ? 9.148 16.718 -15.387 1.00 82.56 210 SER A CA 1
ATOM 1721 C C . SER A 1 210 ? 8.046 16.784 -16.449 1.00 82.56 210 SER A C 1
ATOM 1723 O O . SER A 1 210 ? 7.483 17.861 -16.644 1.00 82.56 210 SER A O 1
ATOM 1725 N N . SER A 1 211 ? 7.751 15.687 -17.154 1.00 86.00 211 SER A N 1
ATOM 1726 C CA . SER A 1 211 ? 6.666 15.675 -18.139 1.00 86.00 211 SER A CA 1
ATOM 1727 C C . SER A 1 211 ? 5.304 15.859 -17.453 1.00 86.00 211 SER A C 1
ATOM 1729 O O . SER A 1 211 ? 5.125 15.381 -16.326 1.00 86.00 211 SER A O 1
ATOM 1731 N N . PRO A 1 212 ? 4.338 16.533 -18.107 1.00 89.50 212 PRO A N 1
ATOM 1732 C CA . PRO A 1 212 ? 2.989 16.694 -17.569 1.00 89.50 212 PRO A CA 1
ATOM 1733 C C . PRO A 1 212 ? 2.336 15.365 -17.179 1.00 89.50 212 PRO A C 1
ATOM 1735 O O . PRO A 1 212 ? 1.688 15.282 -16.141 1.00 89.50 212 PRO A O 1
ATOM 1738 N N . GLU A 1 213 ? 2.546 14.318 -17.973 1.00 88.25 213 GLU A N 1
ATOM 1739 C CA . GLU A 1 213 ? 1.999 12.982 -17.758 1.00 88.25 213 GLU A CA 1
ATOM 1740 C C . GLU A 1 213 ? 2.575 12.330 -16.492 1.00 88.25 213 GLU A C 1
ATOM 1742 O O . GLU A 1 21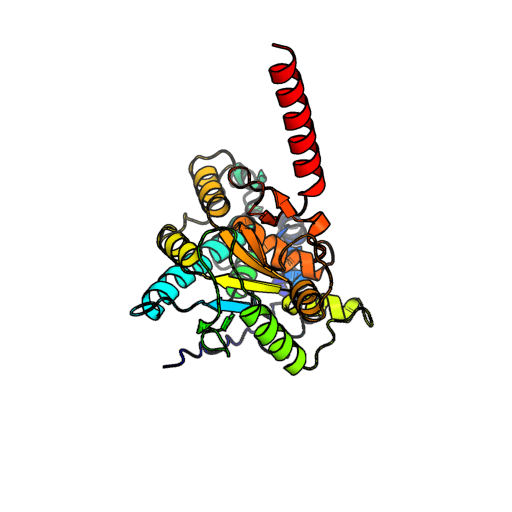3 ? 1.814 11.846 -15.650 1.00 88.25 213 GLU A O 1
ATOM 1747 N N . SER A 1 214 ? 3.902 12.374 -16.306 1.00 86.56 214 SER A N 1
ATOM 1748 C CA . SER A 1 214 ? 4.555 11.867 -15.088 1.00 86.56 214 SER A CA 1
ATOM 1749 C C . SER A 1 214 ? 4.119 12.645 -13.847 1.00 86.56 214 SER A C 1
ATOM 1751 O O . SER A 1 214 ? 3.829 12.047 -12.811 1.00 86.56 214 SER A O 1
ATOM 1753 N N . GLN A 1 215 ? 4.035 13.975 -13.945 1.00 89.31 215 GLN A N 1
ATOM 1754 C CA . GLN A 1 215 ? 3.587 14.827 -12.842 1.00 89.31 215 GLN A CA 1
ATOM 1755 C C . GLN A 1 215 ? 2.126 14.562 -12.481 1.00 89.31 215 GLN A C 1
ATOM 1757 O O . GLN A 1 215 ? 1.796 14.481 -11.301 1.00 89.31 215 GLN A O 1
ATOM 1762 N N . GLN A 1 216 ? 1.257 14.383 -13.477 1.00 92.69 216 GLN A N 1
ATOM 1763 C CA . GLN A 1 216 ? -0.151 14.075 -13.257 1.00 92.69 216 GLN A CA 1
ATOM 1764 C C . GLN A 1 216 ? -0.326 12.716 -12.573 1.00 92.69 216 GLN A C 1
ATOM 1766 O O . GLN A 1 216 ? -1.086 12.617 -11.612 1.00 92.69 216 GLN A O 1
ATOM 1771 N N . ALA A 1 217 ? 0.385 11.681 -13.026 1.00 91.94 217 ALA A N 1
ATOM 1772 C CA . ALA A 1 217 ? 0.317 10.358 -12.412 1.00 91.94 217 ALA A CA 1
ATOM 1773 C C . ALA A 1 217 ? 0.837 10.368 -10.964 1.00 91.94 217 ALA A C 1
ATOM 1775 O O . ALA A 1 217 ? 0.184 9.828 -10.070 1.00 91.94 217 ALA A O 1
ATOM 1776 N N . ALA A 1 218 ? 1.962 11.047 -10.713 1.00 89.69 218 ALA A N 1
ATOM 1777 C CA . ALA A 1 218 ? 2.495 11.230 -9.364 1.00 89.69 218 ALA A CA 1
ATOM 1778 C C . ALA A 1 218 ? 1.511 11.992 -8.462 1.00 89.69 218 ALA A C 1
ATOM 1780 O O . ALA A 1 218 ? 1.295 11.602 -7.317 1.00 89.69 218 ALA A O 1
ATOM 1781 N N . GLN A 1 219 ? 0.868 13.040 -8.987 1.00 92.06 219 GLN A N 1
ATOM 1782 C CA . GLN A 1 219 ? -0.129 13.814 -8.252 1.00 92.06 219 GLN A CA 1
ATOM 1783 C C . GLN A 1 219 ? -1.354 12.964 -7.892 1.00 92.06 219 GLN A C 1
ATOM 1785 O O . GLN A 1 219 ? -1.823 13.032 -6.760 1.00 92.06 219 GLN A O 1
ATOM 1790 N N . ILE A 1 220 ? -1.834 12.113 -8.807 1.00 95.00 220 ILE A N 1
ATOM 1791 C CA . ILE A 1 220 ? -2.927 11.170 -8.524 1.00 95.00 220 ILE A CA 1
ATOM 1792 C C . ILE A 1 220 ? -2.540 10.246 -7.365 1.00 95.00 220 ILE A C 1
ATOM 1794 O O . ILE A 1 220 ? -3.275 10.160 -6.385 1.00 95.00 220 ILE A O 1
ATOM 1798 N N . LEU A 1 221 ? -1.378 9.592 -7.419 1.00 92.88 221 LEU A N 1
ATOM 1799 C CA . LEU A 1 221 ? -0.939 8.699 -6.338 1.00 92.88 221 LEU A CA 1
ATOM 1800 C C . LEU A 1 221 ? -0.693 9.435 -5.009 1.00 92.88 221 LEU A C 1
ATOM 1802 O O . LEU A 1 221 ? -0.798 8.833 -3.940 1.00 92.88 221 LEU A O 1
ATOM 1806 N N . TRP A 1 222 ? -0.362 10.725 -5.067 1.00 89.62 222 TRP A N 1
ATOM 1807 C CA . TRP A 1 222 ? -0.128 11.568 -3.897 1.00 89.62 222 TRP A CA 1
ATOM 1808 C C . TRP A 1 222 ? -1.419 12.061 -3.231 1.00 89.62 222 TRP A C 1
ATOM 1810 O O . TRP A 1 222 ? -1.488 12.143 -2.003 1.00 89.62 222 TRP A O 1
ATOM 1820 N N . ASP A 1 223 ? -2.426 12.414 -4.030 1.00 91.06 223 ASP A N 1
ATOM 1821 C CA . ASP A 1 223 ? -3.701 12.955 -3.547 1.00 91.06 223 ASP A CA 1
ATOM 1822 C C . ASP A 1 223 ? -4.641 11.877 -3.011 1.00 91.06 223 ASP A C 1
ATOM 1824 O O . ASP A 1 223 ? -5.557 12.181 -2.242 1.00 91.06 223 ASP A O 1
ATOM 1828 N N . ASN A 1 224 ? -4.410 10.625 -3.403 1.00 95.06 224 ASN A N 1
ATOM 1829 C CA . ASN A 1 224 ? -5.200 9.489 -2.964 1.00 95.06 224 ASN A CA 1
ATOM 1830 C C . ASN A 1 224 ? -4.503 8.739 -1.824 1.00 95.06 224 ASN A C 1
ATOM 1832 O O . ASN A 1 224 ? -3.272 8.664 -1.755 1.00 95.06 224 ASN A O 1
ATOM 1836 N N . TRP A 1 225 ? -5.296 8.185 -0.911 1.00 94.88 225 TRP A N 1
ATOM 1837 C CA . TRP A 1 225 ? -4.802 7.564 0.309 1.00 94.88 225 TRP A CA 1
ATOM 1838 C C . TRP A 1 225 ? -5.728 6.459 0.808 1.00 94.88 225 TRP A C 1
ATOM 1840 O O . TRP A 1 225 ? -6.898 6.393 0.440 1.00 94.88 225 TRP A O 1
ATOM 1850 N N . VAL A 1 226 ? -5.179 5.605 1.664 1.00 95.25 226 VAL A N 1
ATOM 1851 C CA . VAL A 1 226 ? -5.906 4.580 2.423 1.00 95.25 226 VAL A CA 1
ATOM 1852 C C . VAL A 1 226 ? -5.515 4.683 3.893 1.00 95.25 226 VAL A C 1
ATOM 1854 O O . VAL A 1 226 ? -4.500 5.300 4.228 1.00 95.25 226 VAL A O 1
ATOM 1857 N N . TRP A 1 227 ? -6.318 4.115 4.783 1.00 94.50 227 TRP A N 1
ATOM 1858 C CA . TRP A 1 227 ? -5.892 3.938 6.166 1.00 94.50 227 TRP A CA 1
ATOM 1859 C C . TRP A 1 227 ? -4.907 2.774 6.238 1.00 94.50 227 TRP A C 1
ATOM 1861 O O . TRP A 1 227 ? -5.105 1.759 5.574 1.00 94.50 227 TRP A O 1
ATOM 1871 N N . ILE A 1 228 ? -3.869 2.926 7.048 1.00 93.56 228 ILE A N 1
ATOM 1872 C CA . ILE A 1 228 ? -3.007 1.841 7.502 1.00 93.56 228 ILE A CA 1
ATOM 1873 C C . ILE A 1 228 ? -3.181 1.715 9.010 1.00 93.56 228 ILE A C 1
ATOM 1875 O O . ILE A 1 228 ? -3.259 2.740 9.686 1.00 93.56 228 ILE A O 1
ATOM 1879 N N . LEU A 1 229 ? -3.279 0.488 9.508 1.00 93.25 229 LEU A N 1
ATOM 1880 C CA . LEU A 1 229 ? -3.345 0.154 10.925 1.00 93.25 229 LEU A CA 1
ATOM 1881 C C . LEU A 1 229 ? -2.101 -0.632 11.318 1.00 93.25 229 LEU A C 1
ATOM 1883 O O . LEU A 1 229 ? -1.688 -1.530 10.585 1.00 93.25 229 LEU A O 1
ATOM 1887 N N . ASP A 1 230 ? -1.532 -0.290 12.468 1.00 90.94 230 ASP A N 1
ATOM 1888 C CA . ASP A 1 230 ? -0.432 -1.014 13.095 1.00 90.94 230 ASP A CA 1
ATOM 1889 C C . ASP A 1 230 ? -0.932 -1.933 14.200 1.00 90.94 230 ASP A C 1
ATOM 1891 O O . ASP A 1 230 ? -1.664 -1.522 15.102 1.00 90.94 230 ASP A O 1
ATOM 1895 N N . ARG A 1 231 ? -0.551 -3.204 14.095 1.00 91.00 231 ARG A N 1
ATOM 1896 C CA . ARG A 1 231 ? -1.042 -4.272 14.958 1.00 91.00 231 ARG A CA 1
ATOM 1897 C C . ARG A 1 231 ? -0.480 -4.161 16.367 1.00 91.00 231 ARG A C 1
ATOM 1899 O O . ARG A 1 231 ? -1.228 -4.385 17.308 1.00 91.00 231 ARG A O 1
ATOM 1906 N N . GLU A 1 232 ? 0.803 -3.833 16.512 1.00 88.88 232 GLU A N 1
ATOM 1907 C CA . GLU A 1 232 ? 1.449 -3.714 17.827 1.00 88.88 232 GLU A CA 1
ATOM 1908 C C . GLU A 1 232 ? 0.821 -2.563 18.618 1.00 88.88 232 GLU A C 1
ATOM 1910 O O . GLU A 1 232 ? 0.266 -2.787 19.688 1.00 88.88 232 GLU A O 1
ATOM 1915 N N . SER A 1 233 ? 0.724 -1.377 18.013 1.00 89.06 233 SER A N 1
ATOM 1916 C CA . SER A 1 233 ? 0.044 -0.224 18.615 1.00 89.06 233 SER A CA 1
ATOM 1917 C C . SER A 1 233 ? -1.430 -0.504 18.938 1.00 89.06 233 SER A C 1
ATOM 1919 O O . SER A 1 233 ? -1.972 0.049 19.897 1.00 89.06 233 SER A O 1
ATOM 1921 N N . ALA A 1 234 ? -2.114 -1.327 18.131 1.00 91.62 234 ALA A N 1
ATOM 1922 C CA . ALA A 1 234 ? -3.497 -1.722 18.392 1.00 91.62 234 ALA A CA 1
ATOM 1923 C C . ALA A 1 234 ? -3.618 -2.646 19.610 1.00 91.62 234 ALA A C 1
ATOM 1925 O O . ALA A 1 234 ? -4.531 -2.452 20.409 1.00 91.62 234 ALA A O 1
ATOM 1926 N N . ILE A 1 235 ? -2.695 -3.599 19.769 1.00 91.25 235 ILE A N 1
ATOM 1927 C CA . ILE A 1 235 ? -2.620 -4.481 20.940 1.00 91.25 235 ILE A CA 1
ATOM 1928 C C . ILE A 1 235 ? -2.329 -3.656 22.196 1.00 91.25 235 ILE A C 1
ATOM 1930 O O . ILE A 1 235 ? -3.112 -3.713 23.141 1.00 91.25 235 ILE A O 1
ATOM 1934 N N . ASP A 1 236 ? -1.289 -2.819 22.174 1.00 90.44 236 ASP A N 1
ATOM 1935 C CA . ASP A 1 236 ? -0.902 -1.972 23.311 1.00 90.44 236 ASP A CA 1
ATOM 1936 C C . ASP A 1 236 ? -2.079 -1.107 23.792 1.00 90.44 236 ASP A C 1
ATOM 1938 O O . ASP A 1 236 ? -2.365 -0.988 24.986 1.00 90.44 236 ASP A O 1
ATOM 1942 N N . ARG A 1 237 ? -2.830 -0.528 22.847 1.00 89.19 237 ARG A N 1
ATOM 1943 C CA . ARG A 1 237 ? -4.018 0.276 23.153 1.00 89.19 237 ARG A CA 1
ATOM 1944 C C . ARG A 1 237 ? -5.124 -0.535 23.833 1.00 89.19 237 ARG A C 1
ATOM 1946 O O . ARG A 1 237 ? -5.772 -0.010 24.738 1.00 89.19 237 ARG A O 1
ATOM 1953 N N . GLU A 1 238 ? -5.373 -1.769 23.399 1.0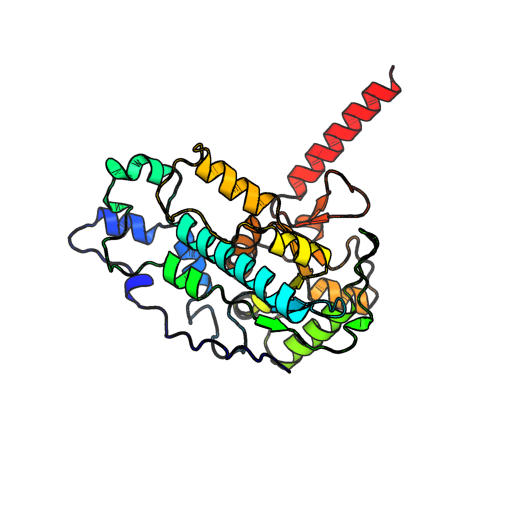0 89.69 238 GLU A N 1
ATOM 1954 C CA . GLU A 1 238 ? -6.359 -2.665 24.027 1.00 89.69 238 GLU A CA 1
ATOM 1955 C C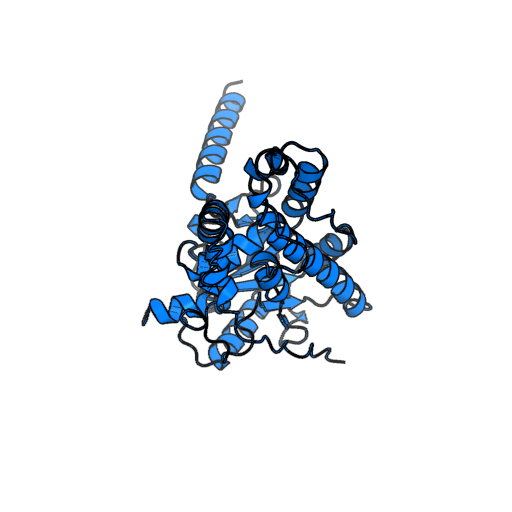 . GLU A 1 238 ? -5.910 -3.111 25.429 1.00 89.69 238 GLU A C 1
ATOM 1957 O O . GLU A 1 238 ? -6.742 -3.275 26.324 1.00 89.69 238 GLU A O 1
ATOM 1962 N N . GLU A 1 239 ? -4.600 -3.232 25.656 1.00 91.69 239 GLU A N 1
ATOM 1963 C CA . GLU A 1 239 ? -4.010 -3.511 26.973 1.00 91.69 239 GLU A CA 1
ATOM 1964 C C . GLU A 1 239 ? -4.029 -2.294 27.920 1.00 91.69 239 GLU A C 1
ATOM 1966 O O . GLU A 1 239 ? -3.831 -2.437 29.131 1.00 91.69 239 GLU A O 1
ATOM 1971 N N . GLY A 1 240 ? -4.378 -1.114 27.401 1.00 88.94 240 GLY A N 1
ATOM 1972 C CA . GLY A 1 240 ? -4.582 0.113 28.167 1.00 88.94 240 GLY A CA 1
ATOM 1973 C C . GLY A 1 240 ? -3.389 1.066 28.173 1.00 88.94 240 GLY A C 1
ATOM 1974 O O . GLY A 1 240 ? -3.383 2.002 28.978 1.00 88.94 240 GLY A O 1
ATOM 1975 N N . ASP A 1 241 ? -2.408 0.863 27.292 1.00 86.56 241 ASP A N 1
ATOM 1976 C CA . ASP A 1 241 ? -1.266 1.761 27.174 1.00 86.56 241 ASP A CA 1
ATOM 1977 C C . ASP A 1 241 ? -1.670 3.105 26.553 1.00 86.56 241 ASP A C 1
ATOM 1979 O O . ASP A 1 241 ? -2.378 3.195 25.542 1.00 86.56 241 ASP A O 1
ATOM 1983 N N . GLU A 1 242 ? -1.202 4.192 27.172 1.00 79.31 242 GLU A N 1
ATOM 1984 C CA . GLU A 1 242 ? -1.409 5.542 26.655 1.00 79.31 242 GLU A CA 1
ATOM 1985 C C . GLU A 1 242 ? -0.509 5.784 25.439 1.00 79.31 242 GLU A C 1
ATOM 1987 O O . GLU A 1 242 ? 0.684 6.062 25.560 1.00 79.31 242 GLU A O 1
ATOM 1992 N N . GLN A 1 243 ? -1.109 5.724 24.253 1.00 75.56 243 GLN A N 1
ATOM 1993 C CA . GLN A 1 243 ? -0.454 6.053 22.991 1.00 75.56 243 GLN A CA 1
ATOM 1994 C C . GLN A 1 243 ? -0.730 7.516 22.605 1.00 75.56 243 GLN A C 1
ATOM 1996 O O . GLN A 1 243 ? -1.868 7.987 22.673 1.00 75.56 243 GLN A O 1
ATOM 2001 N N . GLU A 1 244 ? 0.299 8.243 22.149 1.00 77.69 244 GLU A N 1
ATOM 2002 C CA . GLU A 1 244 ? 0.139 9.616 21.626 1.00 77.69 244 GLU A CA 1
ATOM 2003 C C . GLU A 1 244 ? -0.757 9.641 20.373 1.00 77.69 244 GLU A C 1
ATOM 2005 O O . GLU A 1 244 ? -1.470 10.617 20.120 1.00 77.69 244 GLU A O 1
ATOM 2010 N N . PHE A 1 245 ? -0.737 8.557 19.594 1.00 79.88 245 PHE A N 1
ATOM 2011 C CA . PHE A 1 245 ? -1.431 8.438 18.318 1.00 79.88 245 PHE A CA 1
ATOM 2012 C C . PHE A 1 245 ? -2.410 7.259 18.326 1.00 79.88 245 PHE A C 1
ATOM 2014 O O . PHE A 1 245 ? -2.157 6.251 18.987 1.00 79.88 245 PHE A O 1
ATOM 2021 N N . PRO A 1 246 ? -3.532 7.347 17.584 1.00 87.94 246 PRO A N 1
ATOM 2022 C CA . PRO A 1 246 ? -4.328 6.161 17.310 1.00 87.94 246 PRO A CA 1
ATOM 2023 C C . PRO A 1 246 ? -3.489 5.138 16.524 1.00 87.94 246 PRO A C 1
ATOM 2025 O O . PRO A 1 246 ? -2.637 5.563 15.748 1.00 87.94 246 PRO A O 1
ATOM 2028 N N . PRO A 1 247 ? -3.779 3.829 16.628 1.00 89.81 247 PRO A N 1
ATOM 2029 C CA . PRO A 1 247 ? -3.126 2.774 15.844 1.00 89.81 247 PRO A CA 1
ATOM 2030 C C . PRO A 1 247 ? -3.441 2.787 14.341 1.00 89.81 247 PRO A C 1
ATOM 2032 O O . PRO A 1 247 ? -3.072 1.849 13.644 1.00 89.81 247 PRO A O 1
ATOM 2035 N N . TRP A 1 248 ? -4.161 3.796 13.830 1.00 91.56 248 TRP A N 1
ATOM 2036 C CA . TRP A 1 248 ? -4.501 3.985 12.410 1.00 91.56 248 TRP A CA 1
ATOM 2037 C C . TRP A 1 248 ? -4.163 5.403 11.888 1.00 91.56 248 TRP A C 1
ATOM 2039 O O . TRP A 1 248 ? -4.483 6.407 12.526 1.00 91.56 248 TRP A O 1
ATOM 2049 N N . ILE A 1 249 ? -3.530 5.513 10.714 1.00 91.31 249 ILE A N 1
ATOM 2050 C CA . ILE A 1 249 ? -3.183 6.783 10.044 1.00 91.31 249 ILE A CA 1
ATOM 2051 C C . ILE A 1 249 ? -3.373 6.668 8.535 1.00 91.31 249 ILE A C 1
ATOM 2053 O O . ILE A 1 249 ? -3.567 5.585 7.991 1.00 91.31 249 ILE A O 1
ATOM 2057 N N . ARG A 1 250 ? -3.311 7.797 7.828 1.00 92.75 250 ARG A N 1
ATOM 2058 C CA . ARG A 1 250 ? -3.426 7.829 6.366 1.00 92.75 250 ARG A CA 1
ATOM 2059 C C . ARG A 1 250 ? -2.091 7.557 5.709 1.00 92.75 250 ARG A C 1
ATOM 2061 O O . ARG A 1 250 ? -1.115 8.228 6.021 1.00 92.75 250 ARG A O 1
ATOM 2068 N N . ILE A 1 251 ? -2.057 6.683 4.719 1.00 92.31 251 ILE A N 1
ATOM 2069 C CA . ILE A 1 251 ? -0.896 6.486 3.853 1.00 92.31 251 ILE A CA 1
ATOM 2070 C C . ILE A 1 251 ? -1.273 6.821 2.410 1.00 92.31 251 ILE A C 1
ATOM 2072 O O . ILE A 1 251 ? -2.325 6.420 1.913 1.00 92.31 251 ILE A O 1
ATOM 2076 N N . ARG A 1 252 ? -0.427 7.606 1.735 1.00 93.12 252 ARG A N 1
ATOM 2077 C CA . ARG A 1 252 ? -0.610 7.922 0.311 1.00 93.12 252 ARG A CA 1
A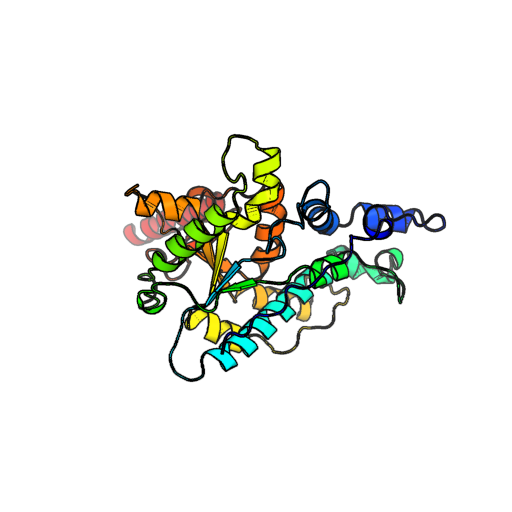TOM 2078 C C . ARG A 1 252 ? -0.386 6.671 -0.524 1.00 93.12 252 ARG A C 1
ATOM 2080 O O . ARG A 1 252 ? 0.478 5.866 -0.181 1.00 93.12 252 ARG A O 1
ATOM 2087 N N . LEU A 1 253 ? -1.083 6.551 -1.653 1.00 93.75 253 LEU A N 1
ATOM 2088 C CA . LEU A 1 253 ? -0.913 5.384 -2.525 1.00 93.75 253 LEU A CA 1
ATOM 2089 C C . LEU A 1 253 ? 0.539 5.227 -2.993 1.00 93.75 253 LEU A C 1
ATOM 2091 O O . LEU A 1 253 ? 1.054 4.117 -2.972 1.00 93.75 253 LEU A O 1
ATOM 2095 N N . THR A 1 254 ? 1.223 6.339 -3.292 1.00 90.19 254 THR A N 1
ATOM 2096 C CA . THR A 1 254 ? 2.647 6.324 -3.691 1.00 90.19 254 THR A CA 1
ATOM 2097 C C . THR A 1 254 ? 3.603 5.767 -2.626 1.00 90.19 254 THR A C 1
ATOM 2099 O O . THR A 1 254 ? 4.743 5.417 -2.915 1.00 90.19 254 THR A O 1
ATOM 2102 N N . SER A 1 255 ? 3.163 5.703 -1.369 1.00 89.31 255 SER A N 1
ATOM 2103 C CA . SER A 1 255 ? 3.975 5.200 -0.262 1.00 89.31 255 SER A CA 1
ATOM 2104 C C . SER A 1 255 ? 3.747 3.715 0.013 1.00 89.31 255 SER A C 1
ATOM 2106 O O . SER A 1 255 ? 4.541 3.123 0.738 1.00 89.31 255 SER A O 1
ATOM 2108 N N . LEU A 1 256 ? 2.694 3.101 -0.542 1.00 89.44 256 LEU A N 1
ATOM 2109 C CA . LEU A 1 256 ? 2.320 1.721 -0.217 1.00 89.44 256 LEU A CA 1
ATOM 2110 C C . LEU A 1 256 ? 3.393 0.719 -0.643 1.00 89.44 256 LEU A C 1
ATOM 2112 O O . LEU A 1 256 ? 3.748 -0.153 0.145 1.00 89.44 256 LEU A O 1
ATOM 2116 N N . ARG A 1 257 ? 3.955 0.867 -1.849 1.00 86.94 257 ARG A N 1
ATOM 2117 C CA . ARG A 1 257 ? 5.045 0.004 -2.327 1.00 86.94 257 ARG A CA 1
ATOM 2118 C C . ARG A 1 257 ? 6.271 0.101 -1.420 1.00 86.94 257 ARG A C 1
ATOM 2120 O O . ARG A 1 257 ? 6.781 -0.922 -0.976 1.00 86.94 257 ARG A O 1
ATOM 2127 N N . PHE A 1 258 ? 6.712 1.327 -1.130 1.00 85.00 258 PHE A N 1
ATOM 2128 C CA . PHE A 1 258 ? 7.849 1.572 -0.241 1.00 85.00 258 PHE A CA 1
ATOM 2129 C C . PHE A 1 258 ? 7.601 0.946 1.134 1.00 85.00 258 PHE A C 1
ATOM 2131 O O . PHE A 1 258 ? 8.422 0.176 1.612 1.00 85.00 258 PHE A O 1
ATOM 2138 N N . PHE A 1 259 ? 6.442 1.211 1.740 1.00 84.69 259 PHE A N 1
ATOM 2139 C CA . PHE A 1 259 ? 6.093 0.665 3.047 1.00 84.69 259 PHE A CA 1
ATOM 2140 C C . PHE A 1 259 ? 6.110 -0.870 3.054 1.00 84.69 259 PHE A C 1
ATOM 2142 O O . PHE A 1 259 ? 6.698 -1.483 3.945 1.00 84.69 259 PHE A O 1
ATOM 2149 N N . PHE A 1 260 ? 5.506 -1.494 2.041 1.00 82.25 260 PHE A N 1
ATOM 2150 C CA . PHE A 1 260 ? 5.409 -2.946 1.953 1.00 82.25 260 PHE A CA 1
ATOM 2151 C C . PHE A 1 260 ? 6.776 -3.634 1.856 1.00 82.25 260 PHE A C 1
ATOM 2153 O O . PHE A 1 260 ? 7.031 -4.599 2.570 1.00 82.25 260 PHE A O 1
ATOM 2160 N N . PHE A 1 261 ? 7.659 -3.153 0.977 1.00 82.00 261 PHE A N 1
ATOM 2161 C CA . PHE A 1 261 ? 8.937 -3.822 0.721 1.00 82.00 261 PHE A CA 1
ATOM 2162 C C . PHE A 1 261 ? 10.034 -3.420 1.710 1.00 82.00 261 PHE A C 1
ATOM 2164 O O . PHE A 1 261 ? 10.786 -4.274 2.171 1.00 82.00 261 PHE A O 1
ATOM 2171 N N . GLU A 1 262 ? 10.120 -2.146 2.085 1.00 80.75 262 GLU A N 1
ATOM 2172 C CA . GLU A 1 262 ? 11.216 -1.637 2.922 1.00 80.75 262 GLU A CA 1
ATOM 2173 C C . GLU A 1 262 ? 11.045 -2.001 4.405 1.00 80.75 262 GLU A C 1
ATOM 2175 O O . GLU A 1 262 ? 12.032 -2.110 5.139 1.00 80.75 262 GLU A O 1
ATOM 2180 N N . SER A 1 263 ? 9.810 -2.266 4.848 1.00 76.62 263 SER A N 1
ATOM 2181 C CA . SER A 1 263 ? 9.551 -2.842 6.176 1.00 76.62 263 SER A CA 1
ATOM 2182 C C . SER A 1 263 ? 10.187 -4.225 6.328 1.00 76.62 263 SER A C 1
ATOM 2184 O O . SER A 1 263 ? 10.807 -4.495 7.353 1.00 76.62 263 SER A O 1
ATOM 2186 N N . ALA A 1 264 ? 10.151 -5.074 5.293 1.00 75.00 264 ALA A N 1
ATOM 2187 C CA . ALA A 1 264 ? 10.780 -6.403 5.305 1.00 75.00 264 ALA A CA 1
ATOM 2188 C C . ALA A 1 264 ? 12.307 -6.357 5.508 1.00 75.00 264 ALA A C 1
ATOM 2190 O O . ALA A 1 264 ? 12.914 -7.307 6.005 1.00 75.00 264 ALA A O 1
ATOM 2191 N N . PHE A 1 265 ? 12.942 -5.235 5.170 1.00 75.88 265 PHE A N 1
ATOM 2192 C CA . PHE A 1 265 ? 14.371 -5.019 5.395 1.00 75.88 265 PHE A CA 1
ATOM 2193 C C . PHE A 1 265 ? 14.694 -4.348 6.735 1.00 75.88 265 PHE A C 1
ATOM 2195 O O . PHE A 1 265 ? 15.868 -4.203 7.077 1.00 75.88 265 PHE A O 1
ATOM 2202 N N . GLY A 1 266 ? 13.676 -3.956 7.506 1.00 72.12 266 GLY A N 1
ATOM 2203 C CA . GLY A 1 266 ? 13.836 -3.203 8.748 1.00 72.12 266 GLY A CA 1
ATOM 2204 C C . GLY A 1 266 ? 14.222 -1.736 8.535 1.00 72.12 266 GLY A C 1
ATOM 2205 O O . GLY A 1 266 ? 14.684 -1.090 9.474 1.00 72.12 266 GLY A O 1
ATOM 2206 N N . TYR A 1 267 ? 14.060 -1.201 7.319 1.00 73.19 267 TYR A N 1
ATOM 2207 C CA . TYR A 1 267 ? 14.297 0.220 7.037 1.00 73.19 267 TYR A CA 1
ATOM 2208 C C . TYR A 1 267 ? 13.125 1.104 7.461 1.00 73.19 267 TYR A C 1
ATOM 2210 O O . TYR A 1 267 ? 13.302 2.298 7.709 1.00 73.19 267 TYR A O 1
ATOM 2218 N N . VAL A 1 268 ? 11.936 0.513 7.564 1.00 71.06 268 VAL A N 1
ATOM 2219 C CA . VAL A 1 268 ? 10.737 1.146 8.104 1.00 71.06 268 VAL A CA 1
ATOM 2220 C C . VAL A 1 268 ? 10.447 0.505 9.452 1.00 71.06 268 VAL A C 1
ATOM 2222 O O . VAL A 1 268 ? 10.301 -0.712 9.538 1.00 71.06 268 VAL A O 1
ATOM 2225 N N . THR A 1 269 ? 10.402 1.316 10.506 1.00 68.31 269 THR A N 1
ATOM 2226 C CA . THR A 1 269 ? 9.895 0.886 11.812 1.00 68.31 269 THR A CA 1
ATOM 2227 C C . THR A 1 269 ? 8.369 0.996 11.826 1.00 68.31 269 THR A C 1
ATOM 2229 O O . THR A 1 269 ? 7.778 1.679 10.998 1.00 68.31 269 THR A O 1
ATOM 2232 N N . THR A 1 270 ? 7.702 0.349 12.767 1.00 65.25 270 THR A N 1
ATOM 2233 C CA . THR A 1 270 ? 6.290 0.613 13.087 1.00 65.25 270 THR A CA 1
ATOM 2234 C C . THR A 1 270 ? 6.166 1.583 14.262 1.00 65.25 270 THR A C 1
ATOM 2236 O O . THR A 1 270 ? 5.112 1.707 14.866 1.00 65.25 270 THR A O 1
ATOM 2239 N N . ASP A 1 271 ? 7.223 2.345 14.567 1.00 75.81 271 ASP A N 1
ATOM 2240 C CA . ASP A 1 271 ? 7.150 3.425 15.551 1.00 75.81 271 ASP A CA 1
ATOM 2241 C C . ASP A 1 271 ? 6.487 4.651 14.920 1.00 75.81 271 ASP A C 1
ATOM 2243 O O . ASP A 1 271 ? 7.123 5.479 14.249 1.00 75.81 271 ASP A O 1
ATOM 2247 N N . TRP A 1 272 ? 5.187 4.769 15.155 1.00 77.12 272 TRP A N 1
ATOM 2248 C CA . TRP A 1 272 ? 4.357 5.818 14.582 1.00 77.12 272 TRP A CA 1
ATOM 2249 C C . TRP A 1 272 ? 4.797 7.205 15.007 1.00 77.12 272 TRP A C 1
ATOM 2251 O O . TRP A 1 272 ? 4.709 8.133 14.205 1.00 77.12 272 TRP A O 1
ATOM 2261 N N . GLN A 1 273 ? 5.367 7.359 16.202 1.00 73.25 273 GLN A N 1
ATOM 2262 C CA . GLN A 1 273 ? 5.839 8.661 16.665 1.00 73.25 273 GLN A CA 1
ATOM 2263 C C . GLN A 1 273 ? 6.912 9.232 15.731 1.00 73.25 273 GLN A C 1
ATOM 2265 O O . GLN A 1 273 ? 6.961 10.439 15.474 1.00 73.25 273 GLN A O 1
ATOM 2270 N N . SER A 1 274 ? 7.750 8.360 15.167 1.00 75.62 274 SER A N 1
ATOM 2271 C CA . SER A 1 274 ? 8.831 8.747 14.261 1.00 75.62 274 SER A CA 1
ATOM 2272 C C . SER A 1 274 ? 8.393 8.924 12.798 1.00 75.62 274 SER A C 1
ATOM 2274 O O . SER A 1 274 ? 9.056 9.647 12.043 1.00 75.62 274 SER A O 1
ATOM 2276 N N . LEU A 1 275 ? 7.261 8.324 12.412 1.00 78.94 275 LEU A N 1
ATOM 2277 C CA . LEU A 1 275 ? 6.794 8.213 11.023 1.00 78.94 275 LEU A CA 1
ATOM 2278 C C . LEU A 1 275 ? 5.493 8.970 10.744 1.00 78.94 275 LEU A C 1
ATOM 2280 O O . LEU A 1 275 ? 4.986 8.928 9.627 1.00 78.94 275 LEU A O 1
ATOM 2284 N N . VAL A 1 276 ? 4.933 9.670 11.725 1.00 83.75 276 VAL A N 1
ATOM 2285 C CA . VAL A 1 276 ? 3.676 10.404 11.569 1.00 83.75 276 VAL A CA 1
ATOM 2286 C C . VAL A 1 276 ? 3.922 11.867 11.212 1.00 83.75 276 VAL A C 1
ATOM 2288 O O . VAL A 1 276 ? 4.426 12.646 12.011 1.00 83.75 276 VAL A O 1
ATOM 2291 N N . GLU A 1 277 ? 3.514 12.282 10.017 1.00 85.69 277 GLU A N 1
ATOM 2292 C CA . GLU A 1 277 ? 3.428 13.671 9.567 1.00 85.69 277 GLU A CA 1
ATOM 2293 C C . GLU A 1 277 ? 2.067 14.285 9.954 1.00 85.69 277 GLU A C 1
ATOM 2295 O O . GLU A 1 277 ? 1.005 13.707 9.714 1.00 85.69 277 GLU A O 1
ATOM 2300 N N . GLU A 1 278 ? 2.068 15.499 10.513 1.00 81.69 278 GLU A N 1
ATOM 2301 C CA . GLU A 1 278 ? 0.821 16.221 10.807 1.00 81.69 278 GLU A CA 1
ATOM 2302 C C . GLU A 1 278 ? 0.074 16.619 9.512 1.00 81.69 278 GLU A C 1
ATOM 2304 O O . GLU A 1 278 ? 0.680 17.143 8.567 1.00 81.69 278 GLU A O 1
ATOM 2309 N N . ASP A 1 279 ? -1.253 16.433 9.467 1.00 81.00 279 ASP A N 1
ATOM 2310 C CA . ASP A 1 279 ? -2.074 16.888 8.338 1.00 81.00 279 ASP A CA 1
ATOM 2311 C C . ASP A 1 279 ? -2.083 18.421 8.229 1.00 81.00 279 ASP A C 1
ATOM 2313 O O . ASP A 1 279 ? -2.338 19.135 9.197 1.00 81.00 279 ASP A O 1
ATOM 2317 N N . LYS A 1 280 ? -1.850 18.939 7.016 1.00 73.62 280 LYS A N 1
ATOM 2318 C CA . LYS A 1 280 ? -1.721 20.383 6.752 1.00 73.62 280 LYS A CA 1
ATOM 2319 C C . LYS A 1 280 ? -3.016 21.188 6.928 1.00 73.62 280 LYS A C 1
ATOM 2321 O O . LYS A 1 280 ? -2.963 22.417 6.973 1.00 73.62 280 LYS A O 1
ATOM 2326 N N . LYS A 1 281 ? -4.174 20.533 6.932 1.00 76.75 281 LYS A N 1
ATOM 2327 C CA . LYS A 1 281 ? -5.509 21.135 7.055 1.00 76.75 281 LYS A CA 1
ATOM 2328 C C . LYS A 1 281 ? -6.173 20.772 8.385 1.00 76.75 281 LYS A C 1
ATOM 2330 O O . LYS A 1 281 ? -6.949 21.573 8.894 1.00 76.75 281 LYS A O 1
ATOM 2335 N N . LYS A 1 282 ? -5.872 19.594 8.937 1.00 74.56 282 LYS A N 1
ATOM 2336 C CA . LYS A 1 282 ? -6.489 19.017 10.142 1.00 74.56 282 LYS A CA 1
ATOM 2337 C C . LYS A 1 282 ? -5.436 18.586 11.167 1.00 74.56 282 LYS A C 1
ATOM 2339 O O . LYS A 1 282 ? -5.365 17.433 11.584 1.00 74.56 282 LYS A O 1
ATOM 2344 N N . TRP A 1 283 ? -4.622 19.558 11.573 1.00 66.38 283 TRP A N 1
ATOM 2345 C CA . TRP A 1 283 ? -3.427 19.387 12.405 1.00 66.38 283 TRP A CA 1
ATOM 2346 C C . TRP A 1 283 ? -3.653 18.715 13.755 1.00 66.38 283 TRP A C 1
ATOM 2348 O O . TRP A 1 283 ? -2.717 18.125 14.272 1.00 66.38 283 TRP A O 1
ATOM 2358 N N . ASP A 1 284 ? -4.859 18.752 14.316 1.00 68.81 284 ASP A N 1
ATOM 2359 C CA . ASP A 1 284 ? -5.139 18.170 15.637 1.00 68.81 284 ASP A CA 1
ATOM 2360 C C . ASP A 1 284 ? -5.871 16.830 15.553 1.00 68.81 284 ASP A C 1
ATOM 2362 O O . ASP A 1 284 ? -5.920 16.103 16.536 1.00 68.81 284 ASP A O 1
ATOM 2366 N N . THR A 1 285 ? -6.411 16.483 14.382 1.00 70.31 285 THR A N 1
ATOM 2367 C CA . THR A 1 285 ? -7.357 15.367 14.258 1.00 70.31 285 THR A CA 1
ATOM 2368 C C . THR A 1 285 ? -6.971 14.326 13.214 1.00 70.31 285 THR A C 1
ATOM 2370 O O . THR A 1 285 ? -7.529 13.237 13.217 1.00 70.31 285 THR A O 1
ATOM 2373 N N . VAL A 1 286 ? -6.020 14.623 12.321 1.00 75.31 286 VAL A N 1
ATOM 2374 C CA . VAL A 1 286 ? -5.603 13.705 11.252 1.00 75.31 286 VAL A CA 1
ATOM 2375 C C . VAL A 1 286 ? -4.084 13.671 11.117 1.00 75.31 286 VAL A C 1
ATOM 2377 O O . VAL A 1 286 ? -3.395 14.685 11.275 1.00 75.31 286 VAL A O 1
ATOM 2380 N N . ARG A 1 287 ? -3.555 12.489 10.805 1.00 85.44 287 ARG A N 1
ATOM 2381 C CA . ARG A 1 287 ? -2.127 12.204 10.670 1.00 85.44 287 ARG A CA 1
ATOM 2382 C C . ARG A 1 287 ? -1.836 11.378 9.416 1.00 85.44 287 ARG A C 1
ATOM 2384 O O . ARG A 1 287 ? -2.673 10.588 8.977 1.00 85.44 287 ARG A O 1
ATOM 2391 N N . TRP A 1 288 ? -0.650 11.584 8.852 1.00 88.06 288 TRP A N 1
ATOM 2392 C CA . TRP A 1 288 ? -0.146 10.909 7.659 1.00 88.06 288 TRP A CA 1
ATOM 2393 C C . TRP A 1 288 ? 1.058 10.044 7.997 1.00 88.06 288 TRP A C 1
ATOM 2395 O O . TRP A 1 288 ? 1.955 10.501 8.689 1.00 88.06 288 TRP A O 1
ATOM 2405 N N . TRP A 1 289 ? 1.138 8.846 7.440 1.00 89.38 289 TRP A N 1
ATOM 2406 C CA . TRP A 1 289 ? 2.372 8.081 7.406 1.00 89.38 289 TRP A CA 1
ATOM 2407 C C . TRP A 1 289 ? 3.383 8.757 6.470 1.00 89.38 289 TRP A C 1
ATOM 2409 O O . TRP A 1 289 ? 3.056 9.126 5.335 1.00 89.38 289 TRP A O 1
ATOM 2419 N N . ASN A 1 290 ? 4.617 8.913 6.939 1.00 84.94 290 ASN A N 1
ATOM 2420 C CA . ASN A 1 290 ? 5.748 9.443 6.198 1.00 84.94 290 ASN A CA 1
ATOM 2421 C C . ASN A 1 290 ? 7.081 9.045 6.867 1.00 84.94 290 ASN A C 1
ATOM 2423 O O . ASN A 1 290 ? 7.391 9.486 7.972 1.00 84.94 290 ASN A O 1
ATOM 2427 N N . SER A 1 291 ? 7.936 8.310 6.153 1.00 76.69 291 SER A N 1
ATOM 2428 C CA . SER A 1 291 ? 9.249 7.869 6.653 1.00 76.69 291 SER A CA 1
ATOM 2429 C C . SER A 1 291 ? 10.237 8.985 7.014 1.00 76.69 291 SER A C 1
ATOM 2431 O O . SER A 1 291 ? 11.235 8.743 7.687 1.00 76.69 291 SER A O 1
ATOM 2433 N N . VAL A 1 292 ? 9.965 10.226 6.609 1.00 78.94 292 VAL A N 1
ATOM 2434 C CA . VAL A 1 292 ? 10.763 11.419 6.937 1.00 78.94 292 VAL A CA 1
ATOM 2435 C C . VAL A 1 292 ? 9.965 12.448 7.754 1.00 78.94 292 VAL A C 1
ATOM 2437 O O . VAL A 1 292 ? 10.326 13.628 7.825 1.00 78.94 292 VAL A O 1
ATOM 2440 N N . ALA A 1 293 ? 8.876 12.009 8.396 1.00 82.88 293 ALA A N 1
ATOM 2441 C CA . ALA A 1 293 ? 7.955 12.841 9.165 1.00 82.88 293 ALA A CA 1
ATOM 2442 C C . ALA A 1 293 ? 8.638 13.716 10.220 1.00 82.88 293 ALA A C 1
ATOM 2444 O O . ALA A 1 293 ? 8.331 14.907 10.298 1.00 82.88 293 ALA A O 1
ATOM 2445 N N . ARG A 1 294 ? 9.581 13.159 10.997 1.00 79.12 294 ARG A N 1
ATOM 2446 C CA . ARG A 1 294 ? 10.277 13.884 12.074 1.00 79.12 294 ARG A CA 1
ATOM 2447 C C . ARG A 1 294 ? 10.812 15.237 11.601 1.00 79.12 294 ARG A C 1
ATOM 2449 O O . ARG A 1 294 ? 10.457 16.277 12.154 1.00 79.12 294 ARG A O 1
ATOM 2456 N N . THR A 1 295 ? 11.590 15.236 10.519 1.00 80.88 295 THR A N 1
ATOM 2457 C CA . THR A 1 295 ? 12.171 16.458 9.947 1.00 80.88 295 THR A CA 1
ATOM 2458 C C . THR A 1 295 ? 11.091 17.408 9.427 1.00 80.88 295 THR A C 1
ATOM 2460 O O . THR A 1 295 ? 11.158 18.615 9.663 1.00 80.88 295 THR A O 1
ATOM 2463 N N . PHE A 1 296 ? 10.062 16.892 8.748 1.00 79.44 296 PHE A N 1
ATOM 2464 C CA . PHE A 1 296 ? 8.980 17.730 8.225 1.00 79.44 296 PHE A CA 1
ATOM 2465 C C . PHE A 1 296 ? 8.156 18.407 9.325 1.00 79.44 296 PHE A C 1
ATOM 2467 O O . PHE A 1 296 ? 7.788 19.578 9.175 1.00 79.44 296 PHE A O 1
ATOM 2474 N N . ASN A 1 297 ? 7.876 17.702 10.419 1.00 81.88 297 ASN A N 1
ATOM 2475 C CA . ASN A 1 297 ? 7.119 18.232 11.548 1.00 81.88 297 ASN A CA 1
ATOM 2476 C C . ASN A 1 297 ? 7.908 19.309 12.294 1.00 81.88 297 ASN A C 1
ATOM 2478 O O . ASN A 1 297 ? 7.351 20.366 12.589 1.00 81.88 297 ASN A O 1
ATOM 2482 N N . GLU A 1 298 ? 9.203 19.092 12.545 1.00 83.56 298 GLU A N 1
ATOM 2483 C CA . GLU A 1 298 ? 10.084 20.088 13.170 1.00 83.56 298 GLU A CA 1
ATOM 2484 C C . GLU A 1 298 ? 10.110 21.397 12.371 1.00 83.56 298 GLU A C 1
ATOM 2486 O O . GLU A 1 298 ? 9.870 22.474 12.925 1.00 83.56 298 GLU A O 1
ATOM 2491 N N . VAL A 1 299 ? 10.306 21.310 11.050 1.00 82.56 299 VAL A N 1
ATOM 2492 C CA . VAL A 1 299 ? 10.320 22.481 10.159 1.00 82.56 299 VAL A CA 1
ATOM 2493 C C . VAL A 1 299 ? 8.979 23.222 10.189 1.00 82.56 299 VAL A C 1
ATOM 2495 O O . VAL A 1 299 ? 8.952 24.452 10.292 1.00 82.56 299 VAL A O 1
ATOM 2498 N N . ARG A 1 300 ? 7.848 22.504 10.142 1.00 79.56 300 ARG A N 1
ATOM 2499 C CA . ARG A 1 300 ? 6.508 23.120 10.209 1.00 79.56 300 ARG A CA 1
ATOM 2500 C C . ARG A 1 300 ? 6.259 23.798 11.548 1.00 79.56 300 ARG A C 1
ATOM 2502 O O . ARG A 1 300 ? 5.799 24.939 11.566 1.00 79.56 300 ARG A O 1
ATOM 2509 N N . ARG A 1 301 ? 6.578 23.128 12.659 1.00 81.81 301 ARG A N 1
ATOM 2510 C CA . ARG A 1 301 ? 6.437 23.674 14.017 1.00 81.81 301 ARG A CA 1
ATOM 2511 C C . ARG A 1 301 ? 7.257 24.954 14.172 1.00 81.81 301 ARG A C 1
ATOM 2513 O O . ARG A 1 301 ? 6.715 25.956 14.638 1.00 81.81 301 ARG A O 1
ATOM 2520 N N . ALA A 1 302 ? 8.504 24.959 13.699 1.00 84.38 302 ALA A N 1
ATOM 2521 C CA . ALA A 1 302 ? 9.360 26.143 13.701 1.00 84.38 302 ALA A CA 1
ATOM 2522 C C . ALA A 1 302 ? 8.783 27.284 12.845 1.00 84.38 302 ALA A C 1
ATOM 2524 O O . ALA A 1 302 ? 8.717 28.427 13.300 1.00 84.38 302 ALA A O 1
ATOM 2525 N N . SER A 1 303 ? 8.296 26.981 11.636 1.00 82.44 303 SER A N 1
ATOM 2526 C CA . SER A 1 303 ? 7.659 27.976 10.766 1.00 82.44 303 SER A CA 1
ATOM 2527 C C . SER A 1 303 ? 6.412 28.593 11.408 1.00 82.44 303 SER A C 1
ATOM 2529 O O . SER A 1 303 ? 6.234 29.806 11.320 1.00 82.44 303 SER A O 1
ATOM 2531 N N . ARG A 1 304 ? 5.574 27.797 12.090 1.00 80.44 304 ARG A N 1
ATOM 2532 C CA . ARG A 1 304 ? 4.399 28.299 12.823 1.00 80.44 304 ARG A CA 1
ATOM 2533 C C . ARG A 1 304 ? 4.799 29.213 13.975 1.00 80.44 304 ARG A C 1
ATOM 2535 O O . ARG A 1 304 ? 4.248 30.301 14.097 1.00 80.44 304 ARG A O 1
ATOM 2542 N N . ALA A 1 305 ? 5.770 28.798 14.789 1.00 82.62 305 ALA A N 1
ATOM 2543 C CA . ALA A 1 305 ? 6.254 29.604 15.908 1.00 82.62 305 ALA A CA 1
ATOM 2544 C C . ALA A 1 305 ? 6.779 30.972 15.435 1.00 82.62 305 ALA A C 1
ATOM 2546 O O . ALA A 1 305 ? 6.494 31.997 16.053 1.00 82.62 305 ALA A O 1
ATOM 2547 N N . ALA A 1 306 ? 7.475 31.005 14.294 1.00 79.81 306 ALA A N 1
ATOM 2548 C CA . ALA A 1 306 ? 7.927 32.247 13.678 1.00 79.81 306 ALA A CA 1
ATOM 2549 C C . ALA A 1 306 ? 6.758 33.130 13.195 1.00 79.81 306 ALA A C 1
ATOM 2551 O O . ALA A 1 306 ? 6.747 34.327 13.474 1.00 79.81 306 ALA A O 1
ATOM 2552 N N . SER A 1 307 ? 5.752 32.559 12.523 1.00 73.44 307 SER A N 1
ATOM 2553 C CA . SER A 1 307 ? 4.574 33.305 12.053 1.00 73.44 307 SER A CA 1
ATOM 2554 C C . SER A 1 307 ? 3.712 33.854 13.195 1.00 73.44 307 SER A C 1
ATOM 2556 O O . SER A 1 307 ? 3.259 34.996 13.120 1.00 73.44 307 SER A O 1
ATOM 2558 N N . SER A 1 308 ? 3.524 33.087 14.271 1.00 68.50 308 SER A N 1
ATOM 2559 C CA . SER A 1 308 ? 2.770 33.525 15.452 1.00 68.50 308 SER A CA 1
ATOM 2560 C C . SER A 1 308 ? 3.471 34.662 16.199 1.00 68.50 308 SER A C 1
ATOM 2562 O O . SER A 1 308 ? 2.810 35.585 16.667 1.00 68.50 308 SER A O 1
ATOM 2564 N N . ASN A 1 309 ? 4.807 34.649 16.257 1.00 59.06 309 ASN A N 1
ATOM 2565 C CA . ASN A 1 309 ? 5.578 35.734 16.869 1.00 59.06 309 ASN A CA 1
ATOM 2566 C C . ASN A 1 309 ? 5.494 37.041 16.068 1.00 59.06 309 ASN A C 1
ATOM 2568 O O . ASN A 1 309 ? 5.490 38.113 16.668 1.00 59.06 309 ASN A O 1
ATOM 2572 N N . ILE A 1 310 ? 5.383 36.967 14.737 1.00 59.66 310 ILE A N 1
ATOM 2573 C CA . ILE A 1 310 ? 5.187 38.143 13.874 1.00 59.66 310 ILE A CA 1
ATOM 2574 C C . ILE A 1 310 ? 3.779 38.724 14.065 1.00 59.66 310 ILE A C 1
ATOM 2576 O O . ILE A 1 310 ? 3.638 39.933 14.194 1.00 59.66 310 ILE A O 1
ATOM 2580 N N . ALA A 1 311 ? 2.748 37.878 14.153 1.00 54.88 311 ALA A N 1
ATOM 2581 C CA . ALA A 1 311 ? 1.370 38.326 14.374 1.00 54.88 311 ALA A CA 1
ATOM 2582 C C . ALA A 1 311 ? 1.127 38.900 15.784 1.00 54.88 311 ALA A C 1
ATOM 2584 O O . ALA A 1 311 ? 0.263 39.751 15.959 1.00 54.88 311 ALA A O 1
ATOM 2585 N N . ALA A 1 312 ? 1.880 38.451 16.792 1.00 55.59 312 ALA A N 1
ATOM 2586 C CA . ALA A 1 312 ? 1.788 38.964 18.161 1.00 55.59 312 ALA A CA 1
ATOM 2587 C C . ALA A 1 312 ? 2.572 40.273 18.392 1.00 55.59 312 ALA A C 1
ATOM 2589 O O . ALA A 1 312 ? 2.439 40.882 19.452 1.00 55.59 312 ALA A O 1
ATOM 2590 N N . SER A 1 313 ? 3.409 40.690 17.435 1.00 50.38 313 SER A N 1
ATOM 2591 C CA . SER A 1 313 ? 4.239 41.902 17.520 1.00 50.38 313 SER A CA 1
ATOM 2592 C C . SER A 1 313 ? 3.777 43.043 16.600 1.00 50.38 313 SER A C 1
ATOM 2594 O O . SER A 1 313 ? 4.439 44.082 16.537 1.00 50.38 313 SER A O 1
ATOM 2596 N N . SER A 1 314 ? 2.629 42.871 15.938 1.00 46.94 314 SER A N 1
ATOM 2597 C CA . SER A 1 314 ? 1.925 43.857 15.102 1.00 46.94 314 SER A CA 1
ATOM 2598 C C . SER A 1 314 ? 0.607 44.288 15.729 1.00 46.94 314 SER A C 1
ATOM 2600 O O . SER A 1 314 ? 0.326 45.505 15.734 1.00 46.94 314 SER A O 1
#

Solvent-accessible surface area (backbone atoms only — not comparable to full-atom values): 18123 Å² total; per-residue (Å²): 130,86,80,75,73,75,77,83,84,75,76,80,83,55,63,62,67,77,59,59,76,39,90,94,36,62,65,38,27,53,51,64,76,66,37,76,67,50,59,52,52,54,49,61,32,73,95,43,24,62,84,83,48,84,74,71,45,46,46,43,31,39,55,57,80,69,69,89,67,38,67,65,54,49,55,53,12,49,51,32,49,49,53,50,54,29,46,51,42,42,43,61,69,45,48,78,66,30,50,46,33,91,85,39,59,67,77,51,81,58,93,90,54,93,49,64,36,56,56,52,23,70,50,60,38,68,45,75,45,82,80,66,78,59,57,84,74,53,35,75,65,59,89,62,54,59,37,57,62,50,57,34,51,55,51,48,56,54,51,58,72,66,75,64,63,71,52,88,90,41,63,74,55,19,29,47,35,43,67,73,42,41,36,34,40,38,44,75,67,35,41,57,49,32,61,66,46,67,88,67,76,79,81,85,65,65,56,40,67,85,36,71,67,48,44,50,54,52,46,51,31,59,77,37,53,38,36,38,34,38,36,65,55,31,48,42,46,74,77,65,50,91,62,98,60,73,40,60,36,35,32,35,53,71,47,49,64,55,54,63,37,38,29,38,73,64,77,43,77,89,57,54,86,55,22,46,24,66,31,93,89,41,64,90,50,42,45,27,59,32,94,62,11,54,65,56,44,52,53,50,53,52,52,48,56,53,52,52,54,54,66,74,74,110

pLDDT: mean 81.26, std 11.0, range [33.09, 96.19]

Secondary structure (DSSP, 8-state):
----PPPP-PPPPPHHHHS---TT-HHHHHHHHT-TTHHHHHTTSTTT--TTSTT-SS-EEEEPP-STTHHHHHHHHHHHHHHHHHHHHHHTTS-GGGGGTTT-GGGSPPTT---HHHHHHHH---EEE---TTTTS-B--STT--B-HHHHHHHHHHHHHTT---STT-HHHHHHTGGGSEEEEE-HHHHHHHHHS-SSPPP-----TTSHHHHHHHHHHHH-EEEEEEHHHHHHHHHT---SS-SEEEEEHHHHHHHHHHHHTTSS---HHHHEEEPSS-TTT-EEE-TTHHHHHHHHHHHHHHHHHHHT--

Organism: Trichoderma arundinaceum (NCBI:txid490622)

Foldseek 3Di:
DDPPPPDDDDDADDPCLLQPDDPVCVPLSVLSVPQPCVLLVVCPHVVLAPPPQPFLFAFEEEEQDDDPPCVVLVVLLVLLLLQLLLLLLLLSLADLCLQVCVVPVSSPDDVPHDDSSNVSSVSNDYHYDHDDPPSVVFDDDDFLPTDCLSVLVRLLVVLVVSVADCDPPDPSSVLNVLSSQKHWYQYPVLSVLSNPRPSDQDDSHNHNCPDPNNVVSVVSQQVHWIKMFGNVQSVCVVVPDDDPDRRIAIEGSSCSSVCSSVSSVVLDDSPCVQQWAADPVHRPRHIYGHNRRVVVNVVVVVVVVVVVVVVVVD

Sequence (314 aa):
MSSSRIQPNFEPISRDLINPVYPDNPSKSFIERNRPIRHDLEAIQPEKFDPRVPYGWGFFIYRAIFGDGTDARFAEGLNRLEKWLRWEARNSRYSSEAARWEEHPDFMPAPGEPDVTDEIAERLWNEVIEEYPDAQEIVTEPEGSEDFSPIGRDFADRVESFNINTGPQDEDDRRRNTRYETCLIIDGRVLEMLEKLPADTPPVVPLPTSSPESQQAAQILWDNWVWILDRESAIDREEGDEQEFPPWIRIRLTSLRFFFFESAFGYVTTDWQSLVEEDKKKWDTVRWWNSVARTFNEVRRASRAASSNIAASS